Protein AF-A0A2D9VT46-F1 (afdb_monomer)

pLDDT: mean 84.37, std 13.21, range [40.03, 96.06]

Foldseek 3Di:
DDDDDDDDDPDPDPDPDPVVVVVVVVVVVVVVVVVVVVVVVVVVVVVVVVVVVVVVVVVVVVVVVVVVVVVVLVVVQVVDPVSVVLVVCLQAPVVPDDPVSVVVVLVSVVVVLLVLLVCVVVCVVPPDCPVVLVVLCVCQVGPSSLVSCVPPNVVSQVVDVVSNVVSVVSSVVNVVVVD

Sequence (179 aa):
MSLEQPEETESNVRVPDRRDMDMSWDQIATLAQLVTGAATLAVAVFLWSQLKVQHRDSERDFAFANETKQQDLFASWYSDESACNLLWKAFNSYESLPPEEVYRFRLMYQQMYLHQLNAWRLKRDGDDLRRWRLQWERILESPGQRRYLEEFGRPIVELDPGLNDFVEEIYQELESQAI

Mean predicted aligned error: 12.68 Å

Radius of gyration: 38.9 Å; Cα contacts (8 Å, |Δi|>4): 70; chains: 1; bounding box: 76×75×113 Å

Nearest PDB structures (foldseek):
  3ja6-assembly1_I  TM=3.352E-01  e=7.049E+00  Escherichia coli
  5nnv-assembly1_A  TM=2.251E-01  e=4.612E+00  Bacillus subtilis subsp. subtilis str. 168

Secondary structure (DSSP, 8-state):
--------------PPPHHHHHHHHHHHHHHHHHHHHHHHHHHHHHHHHHHHHHHHHHHHHHHHHHHHHHHHHHHHHHHSHHHHHHHHHHHHHGGG--HHHHHHHHHHHHHHHHHHHHHHHTTTTTT--HHHHHHHHHHSSSHHHHHHIIIIIHHHHTTSHHHHHHHHHHHHHHHHHT-

Solvent-accessible surface area (backbone atoms only — not comparable to full-atom values): 10225 Å² total; per-residue (Å²): 133,90,84,82,86,80,90,82,81,86,77,83,76,82,75,78,62,68,69,63,54,53,59,50,51,51,51,52,50,52,50,51,50,50,52,48,51,52,50,52,50,53,50,51,53,50,52,52,53,48,52,54,52,51,51,54,50,49,55,51,52,50,52,49,53,53,50,50,54,50,51,51,55,54,48,51,38,68,72,33,68,68,50,35,51,48,51,53,42,36,32,78,43,40,94,75,51,53,73,68,55,49,51,55,52,47,57,58,52,48,54,54,52,54,49,50,51,51,43,57,76,66,39,74,64,64,89,56,57,66,66,54,49,59,49,50,50,64,57,45,64,38,69,28,35,41,49,43,37,74,78,6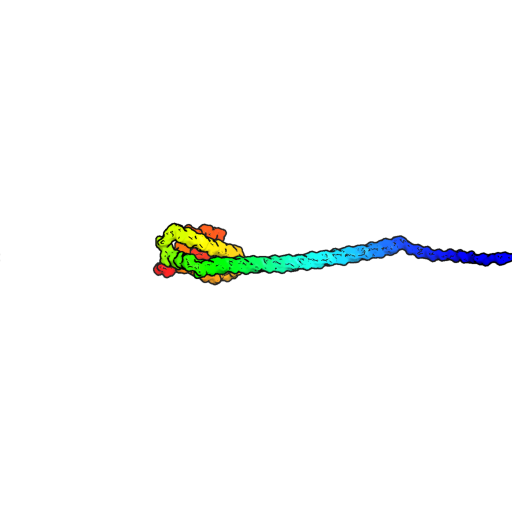5,38,48,78,60,40,59,74,38,66,70,55,28,55,55,52,48,53,54,49,53,55,54,55,64,68,73,107

Structure (mmCIF, N/CA/C/O backbone):
data_AF-A0A2D9VT46-F1
#
_entry.id   AF-A0A2D9VT46-F1
#
loop_
_atom_site.group_PDB
_atom_site.id
_atom_site.type_symbol
_atom_site.label_atom_id
_atom_site.label_alt_id
_atom_site.label_comp_id
_atom_site.label_asym_id
_atom_site.label_entity_id
_atom_site.label_seq_id
_atom_site.pdbx_PDB_ins_code
_atom_site.Cartn_x
_atom_site.Cartn_y
_atom_site.Cartn_z
_atom_site.occupancy
_atom_site.B_iso_or_equiv
_atom_site.auth_seq_id
_atom_site.auth_comp_id
_atom_site.auth_asym_id
_atom_site.auth_atom_id
_atom_site.pdbx_PDB_model_num
ATOM 1 N N . MET A 1 1 ? 56.989 53.998 -90.011 1.00 40.03 1 MET A N 1
ATOM 2 C CA . MET A 1 1 ? 56.615 54.338 -88.625 1.00 40.03 1 MET A CA 1
ATOM 3 C C . MET A 1 1 ? 55.970 53.094 -88.050 1.00 40.03 1 MET A C 1
ATOM 5 O O . MET A 1 1 ? 55.092 52.553 -88.708 1.00 40.03 1 MET A O 1
ATOM 9 N N . SER A 1 2 ? 56.532 52.583 -86.956 1.00 48.03 2 SER A N 1
ATOM 10 C CA . SER A 1 2 ? 56.157 51.350 -86.257 1.00 48.03 2 SER A CA 1
ATOM 11 C C . SER A 1 2 ? 54.656 51.220 -86.008 1.00 48.03 2 SER A C 1
ATOM 13 O O . SER A 1 2 ? 54.007 52.243 -85.815 1.00 48.03 2 SER A O 1
ATOM 15 N N . LEU A 1 3 ? 54.156 49.983 -85.935 1.00 41.94 3 LEU A N 1
ATOM 16 C CA . LEU A 1 3 ? 53.373 49.483 -84.797 1.00 41.94 3 LEU A CA 1
ATOM 17 C C . LEU A 1 3 ? 53.250 47.949 -84.870 1.00 41.94 3 LEU A C 1
ATOM 19 O O . LEU A 1 3 ? 53.125 47.367 -85.945 1.00 41.94 3 LEU A O 1
ATOM 23 N N . GLU A 1 4 ? 53.400 47.351 -83.693 1.00 43.88 4 GLU A N 1
ATOM 24 C CA . GLU A 1 4 ? 53.496 45.934 -83.343 1.00 43.88 4 GLU A CA 1
ATOM 25 C C . GLU A 1 4 ? 52.231 45.080 -83.592 1.00 43.88 4 GLU A C 1
ATOM 27 O O . GLU A 1 4 ? 51.121 45.590 -83.711 1.00 43.88 4 GLU A O 1
ATOM 32 N N . GLN A 1 5 ? 52.493 43.764 -83.642 1.00 47.78 5 GLN A N 1
ATOM 33 C CA . GLN A 1 5 ? 51.723 42.555 -83.254 1.00 47.78 5 GLN A CA 1
ATOM 34 C C . GLN A 1 5 ? 50.530 42.732 -82.263 1.00 47.78 5 GLN A C 1
ATOM 36 O O . GLN A 1 5 ? 50.504 43.757 -81.587 1.00 47.78 5 GLN A O 1
ATOM 41 N N . PRO A 1 6 ? 49.597 41.750 -82.061 1.00 51.84 6 PRO A N 1
ATOM 42 C CA . PRO A 1 6 ? 49.894 40.305 -81.973 1.00 51.84 6 PRO A CA 1
ATOM 43 C C . PRO A 1 6 ? 48.835 39.272 -82.432 1.00 51.84 6 PRO A C 1
ATOM 45 O O . PRO A 1 6 ? 47.686 39.574 -82.740 1.00 51.84 6 PRO A O 1
ATOM 48 N N . GLU A 1 7 ? 49.300 38.017 -82.455 1.00 58.22 7 GLU A N 1
ATOM 49 C CA . GLU A 1 7 ? 48.522 36.773 -82.402 1.00 58.22 7 GLU A CA 1
ATOM 50 C C . GLU A 1 7 ? 47.553 36.761 -81.208 1.00 58.22 7 GLU A C 1
ATOM 52 O O . GLU A 1 7 ? 47.974 36.997 -80.075 1.00 58.22 7 GLU A O 1
ATOM 57 N N . GLU A 1 8 ? 46.296 36.374 -81.433 1.00 48.16 8 GLU A N 1
ATOM 58 C CA . GLU A 1 8 ? 45.460 35.788 -80.382 1.00 48.16 8 GLU A CA 1
ATOM 59 C C . GLU A 1 8 ? 45.263 34.300 -80.678 1.00 48.16 8 GLU A C 1
ATOM 61 O O . GLU A 1 8 ? 44.667 33.888 -81.672 1.00 48.16 8 GLU A O 1
ATOM 66 N N . THR A 1 9 ? 45.846 33.497 -79.799 1.00 53.66 9 THR A N 1
ATOM 67 C CA . THR A 1 9 ? 45.749 32.047 -79.715 1.00 53.66 9 THR A CA 1
ATOM 68 C C . THR A 1 9 ? 44.348 31.636 -79.257 1.00 53.66 9 THR A C 1
ATOM 70 O O . THR A 1 9 ? 43.919 31.965 -78.152 1.00 53.66 9 THR A O 1
ATOM 73 N N . GLU A 1 10 ? 43.635 30.858 -80.078 1.00 51.94 10 GLU A N 1
ATOM 74 C CA . GLU A 1 10 ? 42.400 30.177 -79.672 1.00 51.94 10 GLU A CA 1
ATOM 75 C C . GLU A 1 10 ? 42.705 29.150 -78.567 1.00 51.94 10 GLU A C 1
ATOM 77 O O . GLU A 1 10 ? 43.174 28.034 -78.803 1.00 51.94 10 GLU A O 1
ATOM 82 N N . S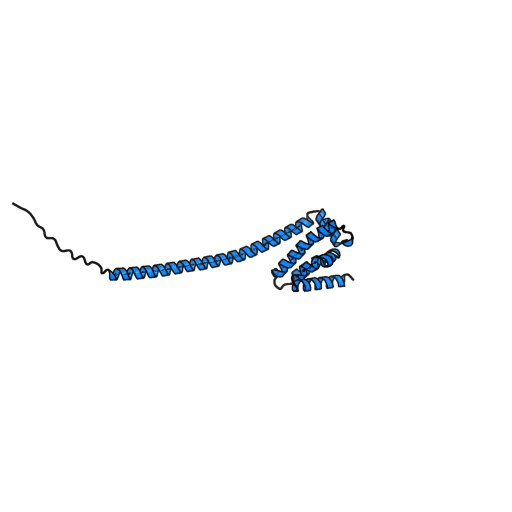ER A 1 11 ? 42.436 29.543 -77.324 1.00 53.88 11 SER A N 1
ATOM 83 C CA . SER A 1 11 ? 42.403 28.654 -76.167 1.00 53.88 11 SER A CA 1
ATOM 84 C C . SER A 1 11 ? 41.205 27.705 -76.286 1.00 53.88 11 SER A C 1
ATOM 86 O O . SER A 1 11 ? 40.055 28.093 -76.078 1.00 53.88 11 SER A O 1
ATOM 88 N N . ASN A 1 12 ? 41.468 26.442 -76.628 1.00 55.47 12 ASN A N 1
ATOM 89 C CA . ASN A 1 12 ? 40.472 25.373 -76.627 1.00 55.47 12 ASN A CA 1
ATOM 90 C C . ASN A 1 12 ? 40.107 24.999 -75.176 1.00 55.47 12 ASN A C 1
ATOM 92 O O . ASN A 1 12 ? 40.706 24.109 -74.568 1.00 55.47 12 ASN A O 1
ATOM 96 N N . VAL A 1 13 ? 39.135 25.713 -74.605 1.00 61.66 13 VAL A N 1
ATOM 97 C CA . VAL A 1 13 ? 38.556 25.407 -73.293 1.00 61.66 13 VAL A CA 1
ATOM 98 C C . VAL A 1 13 ? 37.645 24.189 -73.439 1.00 61.66 13 VAL A C 1
ATOM 100 O O . VAL A 1 13 ? 36.512 24.283 -73.909 1.00 61.66 13 VAL A O 1
ATOM 103 N N . ARG A 1 14 ? 38.139 23.019 -73.022 1.00 62.53 14 ARG A N 1
ATOM 104 C CA . ARG A 1 14 ? 37.341 21.791 -72.945 1.00 62.53 14 ARG A CA 1
ATOM 105 C C . ARG A 1 14 ? 36.310 21.943 -71.815 1.00 62.53 14 ARG A C 1
ATOM 107 O O . ARG A 1 14 ? 36.632 21.737 -70.648 1.00 62.53 14 ARG A O 1
ATOM 114 N N . VAL A 1 15 ? 35.087 22.340 -72.165 1.00 64.88 15 VAL A N 1
ATOM 115 C CA . VAL A 1 15 ? 33.948 22.424 -71.236 1.00 64.88 15 VAL A CA 1
ATOM 116 C C . VAL A 1 15 ? 33.595 21.002 -70.769 1.00 64.88 15 VAL A C 1
ATOM 118 O O . VAL A 1 15 ? 33.367 20.145 -71.625 1.00 64.88 15 VAL A O 1
ATOM 121 N N . PRO A 1 16 ? 33.571 20.710 -69.455 1.00 59.56 16 PRO A N 1
ATOM 122 C CA . PRO A 1 16 ? 33.175 19.393 -68.951 1.00 59.56 16 PRO A CA 1
ATOM 123 C C . PRO A 1 16 ? 31.727 19.066 -69.354 1.00 59.56 16 PRO A C 1
ATOM 125 O O . PRO A 1 16 ? 30.858 19.935 -69.255 1.00 59.56 16 PRO A O 1
ATOM 128 N N . ASP A 1 17 ? 31.459 17.833 -69.808 1.00 67.81 17 ASP A N 1
ATOM 129 C CA . ASP A 1 17 ? 30.107 17.390 -70.184 1.00 67.81 17 ASP A CA 1
ATOM 130 C C . ASP A 1 17 ? 29.195 17.440 -68.947 1.00 67.81 17 ASP A C 1
ATOM 132 O O . ASP A 1 17 ? 29.485 16.857 -67.901 1.00 67.81 17 ASP A O 1
ATOM 136 N N . ARG A 1 18 ? 28.080 18.169 -69.061 1.00 61.22 18 ARG A N 1
ATOM 137 C CA . ARG A 1 18 ? 27.102 18.411 -67.989 1.00 61.22 18 ARG A CA 1
ATOM 138 C C . ARG A 1 18 ? 26.583 17.106 -67.370 1.00 61.22 18 ARG A C 1
ATOM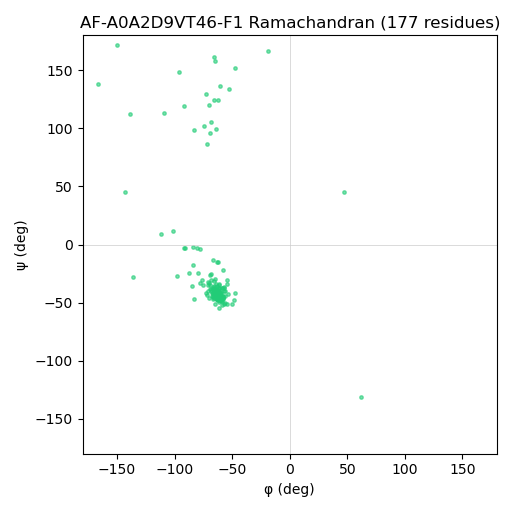 140 O O . ARG A 1 18 ? 26.326 17.063 -66.172 1.00 61.22 18 ARG A O 1
ATOM 147 N N . ARG A 1 19 ? 26.527 16.036 -68.169 1.00 60.53 19 ARG A N 1
ATOM 148 C CA . ARG A 1 19 ? 26.080 14.697 -67.753 1.00 60.53 19 ARG A CA 1
ATOM 149 C C . ARG A 1 19 ? 27.002 14.028 -66.726 1.00 60.53 19 ARG A C 1
ATOM 151 O O . ARG A 1 19 ? 26.506 13.302 -65.868 1.00 60.53 19 ARG A O 1
ATOM 158 N N . ASP A 1 20 ? 28.305 14.307 -66.765 1.00 61.03 20 ASP A N 1
ATOM 159 C CA . ASP A 1 20 ? 29.276 13.720 -65.828 1.00 61.03 20 ASP A CA 1
ATOM 160 C C . ASP A 1 20 ? 29.210 14.385 -64.443 1.00 61.03 20 ASP A C 1
ATOM 162 O O . ASP A 1 20 ? 29.435 13.737 -63.419 1.00 61.03 20 ASP A O 1
ATOM 166 N N . MET A 1 21 ? 28.856 15.676 -64.389 1.00 61.34 21 MET A N 1
ATOM 167 C CA . MET A 1 21 ? 28.613 16.376 -63.124 1.00 61.34 21 MET A CA 1
ATOM 168 C C . MET A 1 21 ? 27.312 15.910 -62.467 1.00 61.34 21 MET A C 1
ATOM 170 O O . MET A 1 21 ? 27.317 15.649 -61.265 1.00 61.34 21 MET A O 1
ATOM 174 N N . ASP A 1 22 ? 26.231 15.758 -63.235 1.00 64.31 22 ASP A N 1
ATOM 175 C CA . ASP A 1 22 ? 24.921 15.346 -62.713 1.00 64.31 22 ASP A CA 1
ATOM 176 C C . ASP A 1 22 ? 24.990 13.952 -62.050 1.00 64.31 22 ASP A C 1
ATOM 178 O O . ASP A 1 22 ? 24.544 13.779 -60.916 1.00 64.31 22 ASP A O 1
ATOM 182 N N . MET A 1 23 ? 25.685 12.990 -62.676 1.00 64.94 23 MET A N 1
ATOM 183 C CA . MET A 1 23 ? 25.914 11.658 -62.091 1.00 64.94 23 MET A CA 1
ATOM 184 C C . MET A 1 23 ? 26.710 11.682 -60.773 1.00 64.94 23 MET A C 1
ATOM 186 O O . MET A 1 23 ? 26.466 10.857 -59.892 1.00 64.94 23 MET A O 1
ATOM 190 N N . SER A 1 24 ? 27.671 12.598 -60.623 1.00 76.88 24 SER A N 1
ATOM 191 C CA . SER A 1 24 ? 28.478 12.740 -59.400 1.00 76.88 24 SER A CA 1
ATOM 192 C C . SER A 1 24 ? 27.660 13.342 -58.251 1.00 76.88 24 SER A C 1
ATOM 194 O O . SER A 1 24 ? 27.707 12.860 -57.115 1.00 76.88 24 SER A O 1
ATOM 196 N N . TRP A 1 25 ? 26.844 14.355 -58.551 1.00 84.12 25 TRP A N 1
ATOM 197 C CA . TRP A 1 25 ? 25.956 14.981 -57.574 1.00 84.12 25 TRP A CA 1
ATOM 198 C C . TRP A 1 25 ? 24.873 14.025 -57.071 1.00 84.12 25 TRP A C 1
ATOM 200 O O . TRP A 1 25 ? 24.618 14.003 -55.868 1.00 84.12 25 TRP A O 1
ATOM 210 N N . ASP A 1 26 ? 24.309 13.184 -57.940 1.00 83.00 26 ASP A N 1
ATOM 211 C CA . ASP A 1 26 ? 23.322 12.168 -57.553 1.00 83.00 26 ASP A CA 1
ATOM 212 C C . ASP A 1 26 ? 23.908 11.116 -56.594 1.00 83.00 26 ASP A C 1
ATOM 214 O O . ASP A 1 26 ? 23.253 10.698 -55.633 1.00 83.00 26 ASP A O 1
ATOM 218 N N . GLN A 1 27 ? 25.169 10.717 -56.794 1.00 80.94 27 GLN A N 1
ATOM 219 C CA . GLN A 1 27 ? 25.872 9.802 -55.887 1.00 80.94 27 GLN A CA 1
ATOM 220 C C . GLN A 1 27 ? 26.131 10.442 -54.521 1.00 80.94 27 GLN A C 1
ATOM 222 O O . GLN A 1 27 ? 25.889 9.813 -53.487 1.00 80.94 27 GLN A O 1
ATOM 227 N N . ILE A 1 28 ? 26.576 11.702 -54.505 1.00 85.62 28 ILE A N 1
ATOM 228 C CA . ILE A 1 28 ? 26.783 12.467 -53.269 1.00 85.62 28 ILE A CA 1
ATOM 229 C C . ILE A 1 28 ? 25.451 12.664 -52.536 1.00 85.62 28 ILE A C 1
ATOM 231 O O . ILE A 1 28 ? 25.393 12.476 -51.322 1.00 85.62 28 ILE A O 1
ATOM 235 N N . ALA A 1 29 ? 24.373 12.984 -53.255 1.00 87.56 29 ALA A N 1
ATOM 236 C CA . ALA A 1 29 ? 23.039 13.154 -52.688 1.00 87.56 29 ALA A CA 1
ATOM 237 C C . ALA A 1 29 ? 22.507 11.848 -52.082 1.00 87.56 29 ALA A C 1
ATOM 239 O O . ALA A 1 29 ? 22.010 11.846 -50.955 1.00 87.56 29 ALA A O 1
ATOM 240 N N . THR A 1 30 ? 22.682 10.726 -52.783 1.00 88.19 30 THR A N 1
ATOM 241 C CA . THR A 1 30 ? 22.293 9.395 -52.293 1.00 88.19 30 THR A CA 1
ATOM 242 C C . THR A 1 30 ? 23.078 9.018 -51.036 1.00 88.19 30 THR A C 1
ATOM 244 O O . THR A 1 30 ? 22.499 8.569 -50.045 1.00 88.19 30 THR A O 1
ATOM 247 N N . LEU A 1 31 ? 24.395 9.252 -51.027 1.00 89.75 31 LEU A N 1
ATOM 248 C CA . LEU A 1 31 ? 25.239 9.009 -49.858 1.00 89.75 31 LEU A CA 1
ATOM 249 C C . LEU A 1 31 ? 24.831 9.902 -48.679 1.00 89.75 31 LEU A C 1
ATOM 251 O O . LEU A 1 31 ? 24.696 9.417 -47.556 1.00 89.75 31 LEU A O 1
ATOM 255 N N . ALA A 1 32 ? 24.582 11.188 -48.929 1.00 88.38 32 ALA A N 1
ATOM 256 C CA . ALA A 1 32 ? 24.138 12.134 -47.913 1.00 88.38 32 ALA A CA 1
ATOM 257 C C . ALA A 1 32 ? 22.788 11.722 -47.307 1.00 88.38 32 ALA A C 1
ATOM 259 O O . ALA A 1 32 ? 22.616 11.795 -46.090 1.00 88.38 32 ALA A O 1
ATOM 260 N N . GLN A 1 33 ? 21.851 11.229 -48.121 1.00 90.50 33 GLN A N 1
ATOM 261 C CA . GLN A 1 33 ? 20.563 10.714 -47.654 1.00 90.50 33 GLN A CA 1
ATOM 262 C C . GLN A 1 33 ? 20.714 9.442 -46.820 1.00 90.50 33 GLN A C 1
ATOM 264 O O . GLN A 1 33 ? 20.077 9.338 -45.774 1.00 90.50 33 GLN A O 1
ATOM 269 N N . LEU A 1 34 ? 21.579 8.506 -47.219 1.00 93.06 34 LEU A N 1
ATOM 270 C CA . LEU A 1 34 ? 21.867 7.309 -46.424 1.00 93.06 34 LEU A CA 1
ATOM 271 C C . LEU A 1 34 ? 22.488 7.666 -45.070 1.00 93.06 34 LEU A C 1
ATOM 273 O O . LEU A 1 34 ? 22.057 7.144 -44.044 1.00 93.06 34 LEU A O 1
ATOM 277 N N . VAL A 1 35 ? 23.451 8.593 -45.051 1.00 93.50 35 VAL A N 1
ATOM 278 C CA . VAL A 1 35 ? 24.071 9.088 -43.812 1.00 93.50 35 VAL A CA 1
ATOM 279 C C . VAL A 1 35 ? 23.040 9.795 -42.936 1.00 93.50 35 VAL A C 1
ATOM 281 O O . VAL A 1 35 ? 22.977 9.541 -41.736 1.00 93.50 35 VAL A O 1
ATOM 284 N N . THR A 1 36 ? 22.192 10.633 -43.531 1.00 92.56 36 THR A N 1
ATOM 285 C CA . THR A 1 36 ? 21.121 11.334 -42.811 1.00 92.56 36 THR A CA 1
ATOM 286 C C . THR A 1 36 ? 20.121 10.345 -42.220 1.00 92.56 36 THR A C 1
ATOM 288 O O . THR A 1 36 ? 19.807 10.428 -41.037 1.00 92.56 36 THR A O 1
ATOM 291 N N . GLY A 1 37 ? 19.674 9.361 -43.002 1.00 91.81 37 GLY A N 1
ATOM 292 C CA . GLY A 1 37 ? 18.757 8.320 -42.544 1.00 91.81 37 GLY A CA 1
ATOM 293 C C . GLY A 1 37 ? 19.354 7.466 -41.425 1.00 91.81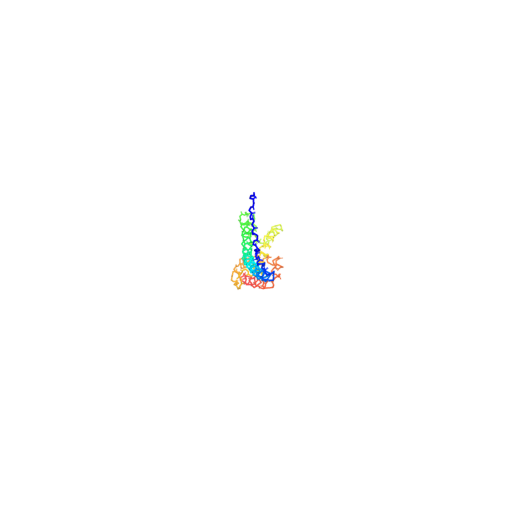 37 GLY A C 1
ATOM 294 O O . GLY A 1 37 ? 18.689 7.214 -40.420 1.00 91.81 37 GLY A O 1
ATOM 295 N N . ALA A 1 38 ? 20.629 7.084 -41.547 1.00 93.94 38 ALA A N 1
ATOM 296 C CA . ALA A 1 38 ? 21.349 6.367 -40.498 1.00 93.94 38 ALA A CA 1
ATOM 297 C C . ALA A 1 38 ? 21.474 7.207 -39.216 1.00 93.94 38 ALA A C 1
ATOM 299 O O . ALA A 1 38 ? 21.262 6.688 -38.119 1.00 93.94 38 ALA A O 1
ATOM 300 N N . ALA A 1 39 ? 21.750 8.508 -39.343 1.00 94.25 39 ALA A N 1
ATOM 301 C CA . ALA A 1 39 ? 21.803 9.424 -38.210 1.00 94.25 39 ALA A CA 1
ATOM 302 C C . ALA A 1 39 ? 20.434 9.560 -37.521 1.00 94.25 39 ALA A C 1
ATOM 304 O O . ALA A 1 39 ? 20.356 9.468 -36.297 1.00 94.25 39 ALA A O 1
ATOM 305 N N . THR A 1 40 ? 19.341 9.704 -38.279 1.00 96.06 40 THR A N 1
ATOM 306 C CA . THR A 1 40 ? 17.981 9.744 -37.716 1.00 96.06 40 THR A CA 1
ATOM 307 C C . THR A 1 40 ? 17.635 8.451 -36.985 1.00 96.06 40 THR A C 1
ATOM 309 O O . THR A 1 40 ? 17.093 8.500 -35.880 1.00 96.06 40 THR A O 1
ATOM 312 N N . LEU A 1 41 ? 17.983 7.293 -37.553 1.00 94.25 41 LEU A N 1
ATOM 313 C CA . LEU A 1 41 ? 17.753 6.004 -36.906 1.00 94.25 41 LEU A CA 1
ATOM 314 C C . LEU A 1 41 ? 18.553 5.879 -35.602 1.00 94.25 41 LEU A C 1
ATOM 316 O O . LEU A 1 41 ? 18.005 5.447 -34.590 1.00 94.25 41 LEU A O 1
ATOM 320 N N . ALA A 1 42 ? 19.820 6.300 -35.599 1.00 95.19 42 ALA A N 1
ATOM 321 C CA . ALA A 1 42 ? 20.652 6.297 -34.399 1.00 95.19 42 ALA A CA 1
ATOM 322 C C . ALA A 1 42 ? 20.048 7.173 -33.288 1.00 95.19 42 ALA A C 1
ATOM 324 O O . ALA A 1 42 ? 19.969 6.743 -32.136 1.00 95.19 42 ALA A O 1
ATOM 325 N N . VAL A 1 43 ? 19.548 8.363 -33.637 1.00 95.38 43 VAL A N 1
ATOM 326 C CA . VAL A 1 43 ? 18.840 9.244 -32.696 1.00 95.38 43 VAL A CA 1
ATOM 327 C C . VAL A 1 43 ? 17.556 8.589 -32.186 1.00 95.38 43 VAL A C 1
ATOM 329 O O . VAL A 1 43 ? 17.297 8.624 -30.986 1.00 95.38 43 VAL A O 1
ATOM 332 N N . ALA A 1 44 ? 16.773 7.942 -33.051 1.00 94.69 44 ALA A N 1
ATOM 333 C CA . ALA A 1 44 ? 15.548 7.256 -32.644 1.00 94.69 44 ALA A CA 1
ATOM 334 C C . ALA A 1 44 ? 15.825 6.106 -31.658 1.00 94.69 44 ALA A C 1
ATOM 336 O O . ALA A 1 44 ? 15.147 5.994 -30.637 1.00 94.69 44 ALA A O 1
ATOM 337 N N . VAL A 1 45 ? 16.855 5.291 -31.913 1.00 92.94 45 VAL A N 1
ATOM 338 C CA . VAL A 1 45 ? 17.293 4.222 -30.997 1.00 92.94 45 VAL A CA 1
ATOM 339 C C . VAL A 1 45 ? 17.758 4.803 -29.661 1.00 92.94 45 VAL A C 1
ATOM 341 O O . VAL A 1 45 ? 17.420 4.275 -28.601 1.00 92.94 45 VAL A O 1
ATOM 344 N N . PHE A 1 46 ? 18.495 5.913 -29.695 1.00 94.25 46 PHE A N 1
ATOM 345 C CA . PHE A 1 46 ? 18.946 6.600 -28.490 1.00 94.25 46 PHE A CA 1
ATOM 346 C C . PHE A 1 46 ? 17.771 7.135 -27.656 1.00 94.25 46 PHE A C 1
ATOM 348 O O . PHE A 1 46 ? 17.709 6.865 -26.457 1.00 94.25 46 PHE A O 1
ATOM 355 N N . LEU A 1 47 ? 16.801 7.808 -28.283 1.00 93.19 47 LEU A N 1
ATOM 356 C CA . LEU A 1 47 ? 15.585 8.294 -27.619 1.00 93.19 47 LEU A CA 1
ATOM 357 C C . LEU A 1 47 ? 14.747 7.147 -27.046 1.00 93.19 47 LEU A C 1
ATOM 359 O O . LEU A 1 47 ? 14.281 7.233 -25.913 1.00 93.19 47 LEU A O 1
ATOM 363 N N . TRP A 1 48 ? 14.601 6.047 -27.787 1.00 90.81 48 TRP A N 1
ATOM 364 C CA . TRP A 1 48 ? 13.925 4.845 -27.300 1.00 90.81 48 TRP A CA 1
ATOM 365 C C . TRP A 1 48 ? 14.606 4.273 -26.051 1.00 90.81 48 TRP A C 1
ATOM 367 O O . TRP A 1 48 ? 13.943 3.938 -25.068 1.00 90.81 48 TRP A O 1
ATOM 377 N N . SER A 1 49 ? 15.941 4.201 -26.061 1.00 88.69 49 SER A N 1
ATOM 378 C CA . SER A 1 49 ? 16.714 3.756 -24.901 1.00 88.69 49 SER A CA 1
ATOM 379 C C . SER A 1 49 ? 16.511 4.679 -23.697 1.00 88.69 49 SER A C 1
ATOM 381 O O . SER A 1 49 ? 16.341 4.184 -22.583 1.00 88.69 49 SER A O 1
ATOM 383 N N . GLN A 1 50 ? 16.498 6.001 -23.901 1.00 88.88 50 GLN A N 1
ATOM 384 C CA . GLN A 1 50 ? 16.229 6.964 -22.828 1.00 88.88 50 GLN A CA 1
ATOM 385 C C . GLN A 1 50 ? 14.823 6.807 -22.258 1.00 88.88 50 GLN A C 1
ATOM 387 O O . GLN A 1 50 ? 14.675 6.734 -21.043 1.00 88.88 50 GLN A O 1
ATOM 392 N N . LEU A 1 51 ? 13.807 6.695 -23.116 1.00 87.88 51 LEU A N 1
ATOM 393 C CA . LEU A 1 51 ? 12.418 6.546 -22.688 1.00 87.88 51 LEU A CA 1
ATOM 394 C C . LEU A 1 51 ? 12.232 5.284 -21.841 1.00 87.88 51 LEU A C 1
ATOM 396 O O . LEU A 1 51 ? 11.563 5.321 -20.813 1.00 87.88 51 LEU A O 1
ATOM 400 N N . LYS A 1 52 ? 12.876 4.175 -22.226 1.00 84.06 52 LYS A N 1
ATOM 401 C CA . LYS A 1 52 ? 12.834 2.927 -21.456 1.00 84.06 52 LYS A CA 1
ATOM 402 C C . LYS A 1 52 ? 13.471 3.079 -20.072 1.00 84.06 52 LYS A C 1
ATOM 404 O O . LYS A 1 52 ? 12.927 2.570 -19.094 1.00 84.06 52 LYS A O 1
ATOM 409 N N . VAL A 1 53 ? 14.613 3.764 -19.983 1.00 84.56 53 VAL A N 1
ATOM 410 C CA . VAL A 1 53 ? 15.279 4.041 -18.699 1.00 84.56 53 VAL A CA 1
ATOM 411 C C . VAL A 1 53 ? 14.426 4.977 -17.843 1.00 84.56 53 VAL A C 1
ATOM 413 O O . VAL A 1 53 ? 14.178 4.668 -16.683 1.00 84.56 53 VAL A O 1
ATOM 416 N N . GLN A 1 54 ? 13.909 6.061 -18.424 1.00 76.50 54 GLN A N 1
ATOM 417 C CA . GLN A 1 54 ? 13.068 7.040 -17.737 1.00 76.50 54 GLN A CA 1
ATOM 418 C C . GLN A 1 54 ? 11.760 6.430 -17.231 1.00 76.50 54 GLN A C 1
ATOM 420 O O . GLN A 1 54 ? 11.321 6.760 -16.134 1.00 76.50 54 GLN A O 1
ATOM 425 N N . HIS A 1 55 ? 11.139 5.539 -18.007 1.00 79.38 55 HIS A N 1
ATOM 426 C CA . HIS A 1 55 ? 9.927 4.841 -17.593 1.00 79.38 55 HIS A CA 1
ATOM 427 C C . HIS A 1 55 ? 10.182 3.995 -16.344 1.00 79.38 55 HIS A C 1
ATOM 429 O O . HIS A 1 55 ? 9.482 4.156 -15.348 1.00 79.38 55 HIS A O 1
ATOM 435 N N . ARG A 1 56 ? 11.249 3.188 -16.357 1.00 71.75 56 ARG A N 1
ATOM 436 C CA . ARG A 1 56 ? 11.641 2.370 -15.203 1.00 71.75 56 ARG A CA 1
ATOM 437 C C . ARG A 1 56 ? 11.985 3.221 -13.978 1.00 71.75 56 ARG A C 1
ATOM 439 O O . ARG A 1 56 ? 11.600 2.872 -12.866 1.00 71.75 56 ARG A O 1
ATOM 446 N N . ASP A 1 57 ? 12.708 4.322 -14.169 1.00 73.44 57 ASP A N 1
ATOM 447 C CA . ASP A 1 57 ? 13.047 5.227 -13.068 1.00 73.44 57 ASP A CA 1
ATOM 448 C C . ASP A 1 57 ? 11.793 5.921 -12.513 1.00 73.44 57 ASP A C 1
ATOM 450 O O . ASP A 1 57 ? 11.639 6.000 -11.300 1.00 73.44 57 ASP A O 1
ATOM 454 N N . SER A 1 58 ? 10.842 6.311 -13.368 1.00 70.94 58 SER A N 1
ATOM 455 C CA . SER A 1 58 ? 9.573 6.917 -12.937 1.00 70.94 58 SER A CA 1
ATOM 456 C C . SER A 1 58 ? 8.704 5.946 -12.135 1.00 70.94 58 SER A C 1
ATOM 458 O O . SER A 1 58 ? 8.121 6.341 -11.129 1.00 70.94 58 SER A O 1
ATOM 460 N N . GLU A 1 59 ? 8.618 4.677 -12.548 1.00 73.12 59 GLU A N 1
ATOM 461 C CA . GLU A 1 59 ? 7.906 3.638 -11.788 1.00 73.12 59 GLU A CA 1
ATOM 462 C C . GLU A 1 59 ? 8.532 3.428 -10.408 1.00 73.12 59 GLU A C 1
ATOM 464 O O . GLU A 1 59 ? 7.827 3.368 -9.399 1.00 73.12 59 GLU A O 1
ATOM 469 N N . ARG A 1 60 ? 9.866 3.362 -10.358 1.00 72.94 60 ARG A N 1
ATOM 470 C CA . ARG A 1 60 ? 10.614 3.206 -9.112 1.00 72.94 60 ARG A CA 1
ATOM 471 C C . ARG A 1 60 ? 10.416 4.407 -8.185 1.00 72.94 60 ARG A C 1
ATOM 473 O O . ARG A 1 60 ? 10.135 4.221 -7.005 1.00 72.94 60 ARG A O 1
ATOM 480 N N . ASP A 1 61 ? 10.538 5.621 -8.707 1.00 74.75 61 ASP A N 1
ATOM 481 C CA . ASP A 1 61 ? 10.392 6.851 -7.927 1.00 74.75 61 ASP A CA 1
ATOM 482 C C . ASP A 1 61 ? 8.949 7.027 -7.431 1.00 74.75 61 ASP A C 1
ATOM 484 O O . ASP A 1 61 ? 8.731 7.441 -6.293 1.00 74.75 61 ASP A O 1
ATOM 488 N N . PHE A 1 62 ? 7.955 6.640 -8.238 1.00 72.81 62 PHE A N 1
ATOM 489 C CA . PHE A 1 62 ? 6.557 6.592 -7.810 1.00 72.81 62 PHE A CA 1
ATOM 490 C C . PHE A 1 62 ? 6.342 5.582 -6.677 1.00 72.81 62 PHE A C 1
ATOM 492 O O . PHE A 1 62 ? 5.703 5.917 -5.678 1.00 72.81 62 PHE A O 1
ATOM 499 N N . ALA A 1 63 ? 6.892 4.369 -6.802 1.00 72.56 63 ALA A N 1
ATOM 500 C CA . ALA A 1 63 ? 6.799 3.343 -5.767 1.00 72.56 63 ALA A CA 1
ATOM 501 C C . ALA A 1 63 ? 7.432 3.815 -4.448 1.00 72.56 63 ALA A C 1
ATOM 503 O O . ALA A 1 63 ? 6.785 3.726 -3.403 1.00 72.56 63 ALA A O 1
ATOM 504 N N . PHE A 1 64 ? 8.635 4.399 -4.504 1.00 73.00 64 PHE A N 1
ATOM 505 C CA . PHE A 1 64 ? 9.296 4.973 -3.331 1.00 73.00 64 PHE A CA 1
ATOM 506 C C . PHE A 1 64 ? 8.494 6.121 -2.718 1.00 73.00 64 PHE A C 1
ATOM 508 O O . PHE A 1 64 ? 8.256 6.117 -1.516 1.00 73.00 64 PHE A O 1
ATOM 515 N N . ALA A 1 65 ? 8.022 7.079 -3.519 1.00 77.69 65 ALA A N 1
ATOM 516 C CA . ALA A 1 65 ? 7.238 8.202 -3.009 1.00 77.69 65 ALA A CA 1
ATOM 517 C C . ALA A 1 65 ? 5.927 7.745 -2.351 1.00 77.69 65 ALA A C 1
ATOM 519 O O . ALA A 1 65 ? 5.497 8.319 -1.348 1.00 77.69 65 ALA A O 1
ATOM 520 N N . ASN A 1 66 ? 5.284 6.714 -2.904 1.00 73.31 66 ASN A N 1
ATOM 521 C CA . ASN A 1 66 ? 4.081 6.126 -2.329 1.00 73.31 66 ASN A CA 1
ATOM 522 C C . ASN A 1 66 ? 4.375 5.408 -1.001 1.00 73.31 66 ASN A C 1
ATOM 524 O O . ASN A 1 66 ? 3.622 5.577 -0.043 1.00 73.31 66 ASN A O 1
ATOM 528 N N . GLU A 1 67 ? 5.478 4.660 -0.919 1.00 77.06 67 GLU A N 1
ATOM 529 C CA . GLU A 1 67 ? 5.915 4.001 0.317 1.00 77.06 67 GLU A CA 1
ATOM 530 C C . GLU A 1 67 ? 6.296 5.017 1.403 1.00 77.06 67 GLU A C 1
ATOM 532 O O . GLU A 1 67 ? 5.840 4.894 2.538 1.00 77.06 67 GLU A O 1
ATOM 537 N N . THR A 1 68 ? 7.041 6.074 1.064 1.00 80.25 68 THR A N 1
ATOM 538 C CA . THR A 1 68 ? 7.383 7.150 2.008 1.00 80.25 68 THR A CA 1
ATOM 539 C C . THR A 1 68 ? 6.133 7.835 2.548 1.00 80.25 68 THR A C 1
ATOM 541 O O . THR A 1 68 ? 5.974 7.942 3.759 1.00 80.25 68 THR A O 1
ATOM 544 N N . LYS A 1 69 ? 5.186 8.219 1.680 1.00 80.69 69 LYS A N 1
ATOM 545 C CA . LYS A 1 69 ? 3.924 8.831 2.129 1.00 80.69 69 LYS A CA 1
ATOM 546 C C . LYS A 1 69 ? 3.139 7.921 3.066 1.00 80.69 69 LYS A C 1
ATOM 548 O O . LYS A 1 69 ? 2.518 8.401 4.008 1.00 80.69 69 LYS A O 1
ATOM 553 N N . GLN A 1 70 ? 3.145 6.616 2.813 1.00 79.06 70 GLN A N 1
ATOM 554 C CA . GLN A 1 70 ? 2.485 5.654 3.685 1.00 79.06 70 GLN A CA 1
ATOM 555 C C . GLN A 1 70 ? 3.173 5.568 5.054 1.00 79.06 70 GLN A C 1
ATOM 557 O O . GLN A 1 70 ? 2.492 5.571 6.080 1.00 79.06 70 GLN A O 1
ATOM 562 N N . GLN A 1 71 ? 4.505 5.503 5.079 1.00 82.56 71 GLN A N 1
ATOM 563 C CA . GLN A 1 71 ? 5.276 5.492 6.322 1.00 82.56 71 GLN A CA 1
ATOM 564 C C . GLN A 1 71 ? 5.053 6.776 7.127 1.00 82.56 71 GLN A C 1
ATOM 566 O O . GLN A 1 71 ? 4.830 6.688 8.331 1.00 82.56 71 GLN A O 1
ATOM 571 N N . ASP A 1 72 ? 5.011 7.935 6.467 1.00 84.06 72 ASP A N 1
ATOM 572 C CA . ASP A 1 72 ? 4.718 9.225 7.099 1.00 84.06 72 ASP A CA 1
ATOM 573 C C . ASP A 1 72 ? 3.304 9.259 7.698 1.00 84.06 72 ASP A C 1
ATOM 575 O O . ASP A 1 72 ? 3.114 9.717 8.826 1.00 84.06 72 ASP A O 1
ATOM 579 N N . LEU A 1 73 ? 2.305 8.729 6.981 1.00 82.69 73 LEU A N 1
ATOM 580 C CA . LEU A 1 73 ? 0.937 8.619 7.493 1.00 82.69 73 LEU A CA 1
ATOM 581 C C . LEU A 1 73 ? 0.872 7.728 8.737 1.00 82.69 73 LEU A C 1
ATOM 583 O O . LEU A 1 73 ? 0.274 8.131 9.732 1.00 82.69 73 LEU A O 1
ATOM 587 N N . PHE A 1 74 ? 1.514 6.558 8.729 1.00 80.75 74 PHE A N 1
ATOM 588 C CA . PHE A 1 74 ? 1.560 5.712 9.922 1.00 80.75 74 PHE A CA 1
ATOM 589 C C . PHE A 1 74 ? 2.315 6.376 11.067 1.00 80.75 74 PHE A C 1
ATOM 591 O O . PHE A 1 74 ? 1.825 6.375 12.194 1.00 80.75 74 PHE A O 1
ATOM 598 N N . ALA A 1 75 ? 3.474 6.975 10.790 1.00 84.06 75 ALA A N 1
ATOM 599 C CA . ALA A 1 75 ? 4.249 7.700 11.786 1.00 84.06 75 ALA A CA 1
ATOM 600 C C . ALA A 1 75 ? 3.406 8.800 12.442 1.00 84.06 75 ALA A C 1
ATOM 602 O O . ALA A 1 75 ? 3.442 8.931 13.663 1.00 84.06 75 ALA A O 1
ATOM 603 N N . SER A 1 76 ? 2.576 9.505 11.662 1.00 83.38 76 SER A N 1
ATOM 604 C CA . SER A 1 76 ? 1.686 10.551 12.176 1.00 83.38 76 SER A CA 1
ATOM 605 C C . SER A 1 76 ? 0.707 10.036 13.237 1.00 83.38 76 SER A C 1
ATOM 607 O O . SER A 1 76 ? 0.470 10.719 14.232 1.00 83.38 76 SER A O 1
ATOM 609 N N . TRP A 1 77 ? 0.189 8.812 13.082 1.00 82.38 77 TRP A N 1
ATOM 610 C CA . TRP A 1 77 ? -0.748 8.219 14.040 1.00 82.38 77 TRP A CA 1
ATOM 611 C C . TRP A 1 77 ? -0.085 7.853 15.365 1.00 82.38 77 TRP A C 1
ATOM 613 O O . TRP A 1 77 ? -0.730 7.921 16.404 1.00 82.38 77 TRP A O 1
ATOM 623 N N . TYR A 1 78 ? 1.189 7.459 15.329 1.00 79.75 78 TYR A N 1
ATOM 624 C CA . TYR A 1 78 ? 1.942 7.101 16.532 1.00 79.75 78 TYR A CA 1
ATOM 625 C C . TYR A 1 78 ? 2.622 8.308 17.185 1.00 79.75 78 TYR A C 1
ATOM 627 O O . TYR A 1 78 ? 2.892 8.275 18.383 1.00 79.75 78 TYR A O 1
ATOM 635 N N . SER A 1 79 ? 2.899 9.369 16.423 1.00 84.81 79 SER A N 1
ATOM 636 C CA . SER A 1 79 ? 3.463 10.615 16.953 1.00 84.81 79 SER A CA 1
ATOM 637 C C . SER A 1 79 ? 2.421 11.513 17.617 1.00 84.81 79 SER A C 1
ATOM 639 O O . SER A 1 79 ? 2.779 12.331 18.460 1.00 84.81 79 SER A O 1
ATOM 641 N N . ASP A 1 80 ? 1.149 11.383 17.231 1.00 90.00 80 ASP A N 1
ATOM 642 C CA . ASP A 1 80 ? 0.043 12.109 17.846 1.00 90.00 80 ASP A CA 1
ATOM 643 C C . ASP A 1 80 ? -0.575 11.281 18.979 1.00 90.00 80 ASP A C 1
ATOM 645 O O . ASP A 1 80 ? -1.085 10.179 18.771 1.00 90.00 80 ASP A O 1
ATOM 649 N N . GLU A 1 81 ? -0.542 11.819 20.197 1.00 89.94 81 GLU A N 1
ATOM 650 C CA . GLU A 1 81 ? -1.015 11.111 21.389 1.00 89.94 81 GLU A CA 1
ATOM 651 C C . GLU A 1 81 ? -2.518 10.793 21.313 1.00 89.94 81 GLU A C 1
ATOM 653 O O . GLU A 1 81 ? -2.946 9.719 21.737 1.00 89.94 81 GLU A O 1
ATOM 658 N N . SER A 1 82 ? -3.331 11.680 20.722 1.00 89.56 82 SER A N 1
ATOM 659 C CA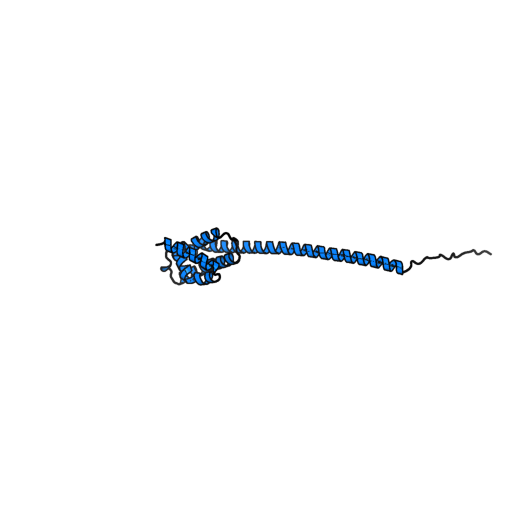 . SER A 1 82 ? -4.768 11.433 20.552 1.00 89.56 82 SER A CA 1
ATOM 660 C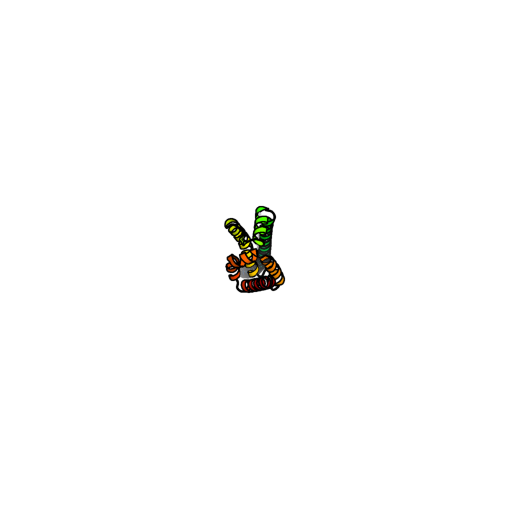 C . SER A 1 82 ? -5.025 10.264 19.603 1.00 89.56 82 SER A C 1
ATOM 662 O O . SER A 1 82 ? -5.841 9.397 19.919 1.00 89.56 82 SER A O 1
ATOM 664 N N . ALA A 1 83 ? -4.339 10.222 18.461 1.00 88.44 83 ALA A N 1
ATOM 665 C CA . ALA A 1 83 ? -4.451 9.145 17.486 1.00 88.44 83 ALA A CA 1
ATOM 666 C C . ALA A 1 83 ? -3.933 7.813 18.047 1.00 88.44 83 ALA A C 1
ATOM 668 O O . ALA A 1 83 ? -4.602 6.790 17.897 1.00 88.44 83 ALA A O 1
ATOM 669 N N . CYS A 1 84 ? -2.801 7.828 18.751 1.00 90.44 84 CYS A N 1
ATOM 670 C CA . CYS A 1 84 ? -2.232 6.641 19.379 1.00 90.44 84 CYS A CA 1
ATOM 671 C C . CYS A 1 84 ? -3.164 6.073 20.464 1.00 90.44 84 CYS A C 1
ATOM 673 O O . CYS A 1 84 ? -3.471 4.879 20.458 1.00 90.44 84 CYS A O 1
ATOM 675 N N . ASN A 1 85 ? -3.704 6.930 21.337 1.00 93.38 85 ASN A N 1
ATOM 676 C CA . ASN A 1 85 ? -4.664 6.522 22.365 1.00 93.38 85 ASN A CA 1
ATOM 677 C C . ASN A 1 85 ? -5.967 5.986 21.760 1.00 93.38 85 ASN A C 1
ATOM 679 O O . ASN A 1 85 ? -6.508 4.994 22.253 1.00 93.38 85 ASN A O 1
ATOM 683 N N . LEU A 1 86 ? -6.457 6.604 20.680 1.00 93.62 86 LEU A N 1
ATOM 684 C CA . LEU A 1 86 ? -7.617 6.105 19.946 1.00 93.62 86 LEU A CA 1
ATOM 685 C C . LEU A 1 86 ? -7.349 4.713 19.365 1.00 93.62 86 LEU A C 1
ATOM 687 O O . LEU A 1 86 ? -8.181 3.828 19.537 1.00 93.62 86 LEU A O 1
ATOM 691 N N . LEU A 1 87 ? -6.201 4.499 18.715 1.00 92.19 87 LEU A N 1
ATOM 692 C CA . LEU A 1 87 ? -5.822 3.192 18.172 1.00 92.19 87 LEU A CA 1
ATOM 693 C C . LEU A 1 87 ? -5.739 2.137 19.273 1.00 92.19 87 LEU A C 1
ATOM 695 O O . LEU A 1 87 ? -6.346 1.077 19.152 1.00 92.19 87 LEU A O 1
ATOM 699 N N . TRP A 1 88 ? -5.064 2.454 20.378 1.00 92.44 88 TRP A N 1
ATOM 700 C CA . TRP A 1 88 ? -4.954 1.550 21.518 1.00 92.44 88 TRP A CA 1
ATOM 701 C C . TRP A 1 88 ? -6.325 1.166 22.083 1.00 92.44 88 TRP A C 1
ATOM 703 O O . TRP A 1 88 ? -6.606 -0.016 22.304 1.00 92.44 88 TRP A O 1
ATOM 713 N N . LYS A 1 89 ? -7.205 2.154 22.281 1.00 94.69 89 LYS A N 1
ATOM 714 C CA . LYS A 1 89 ? -8.573 1.927 22.752 1.00 94.69 89 LYS A CA 1
ATOM 715 C C . LYS A 1 89 ? -9.382 1.117 21.744 1.00 94.69 89 LYS A C 1
ATOM 717 O O . LYS A 1 89 ? -10.089 0.202 22.148 1.00 94.69 89 LYS A O 1
ATOM 722 N N . ALA A 1 90 ? -9.257 1.412 20.453 1.00 93.81 90 ALA A N 1
ATOM 723 C CA . ALA A 1 90 ? -9.965 0.690 19.411 1.00 93.81 90 ALA A CA 1
ATOM 724 C C . ALA A 1 90 ? -9.538 -0.773 19.339 1.00 93.81 90 ALA A C 1
ATOM 726 O O . ALA A 1 90 ? -10.400 -1.629 19.208 1.00 93.81 90 ALA A O 1
ATOM 727 N N . PHE A 1 91 ? -8.249 -1.081 19.495 1.00 93.06 91 PHE A N 1
ATOM 728 C CA . PHE A 1 91 ? -7.740 -2.455 19.447 1.00 93.06 91 PHE A CA 1
ATOM 729 C C . PHE A 1 91 ? -8.239 -3.312 20.609 1.00 93.06 91 PHE A C 1
ATOM 731 O O . PHE A 1 91 ? -8.614 -4.467 20.403 1.00 93.06 91 PHE A O 1
ATOM 738 N N . ASN A 1 92 ? -8.259 -2.739 21.814 1.00 93.62 92 ASN A N 1
ATOM 739 C CA . ASN A 1 92 ? -8.502 -3.480 23.051 1.00 93.62 92 ASN A CA 1
ATOM 740 C C . ASN A 1 92 ? -9.953 -3.397 23.546 1.00 93.62 92 ASN A C 1
ATOM 742 O O . ASN A 1 92 ? -10.422 -4.306 24.223 1.00 93.62 92 ASN A O 1
ATOM 746 N N . SER A 1 93 ? -10.667 -2.319 23.212 1.00 93.62 93 SER A N 1
ATOM 747 C CA . SER A 1 93 ? -11.979 -1.990 23.780 1.00 93.62 93 SER A CA 1
ATOM 748 C C . SER A 1 93 ? -12.916 -1.370 22.737 1.00 93.62 93 SER A C 1
ATOM 750 O O . SER A 1 93 ? -13.586 -0.373 23.017 1.00 93.62 93 SER A O 1
ATOM 752 N N . TYR A 1 94 ? -12.968 -1.951 21.537 1.00 93.06 94 TYR A N 1
ATOM 753 C CA . TYR A 1 94 ? -13.751 -1.451 20.399 1.00 93.06 94 TYR A CA 1
ATOM 754 C C . TYR A 1 94 ? -15.209 -1.110 20.749 1.00 93.06 94 TYR A C 1
ATOM 756 O O . TYR A 1 94 ? -15.667 -0.001 20.496 1.00 93.06 94 TYR A O 1
ATOM 764 N N . GLU A 1 95 ? -15.898 -2.014 21.447 1.00 92.69 95 GLU A N 1
ATOM 765 C CA . GLU A 1 95 ? -17.311 -1.865 21.839 1.00 92.69 95 GLU A CA 1
ATOM 766 C C . GLU A 1 95 ? -17.566 -0.677 22.792 1.00 92.69 95 GLU A C 1
ATOM 768 O O . GLU A 1 95 ? -18.702 -0.261 23.003 1.00 92.69 95 GLU A O 1
ATOM 773 N N . SER A 1 96 ? -16.509 -0.120 23.397 1.00 93.75 96 SER A N 1
ATOM 774 C CA . SER A 1 96 ? -16.592 1.046 24.288 1.00 93.75 96 SER A CA 1
ATOM 775 C C . SER A 1 96 ? -16.396 2.385 23.567 1.00 93.75 96 SER A C 1
ATOM 777 O O . SER A 1 96 ? -16.443 3.446 24.202 1.00 93.75 96 SER A O 1
ATOM 779 N N . LEU A 1 97 ? -16.111 2.362 22.261 1.00 94.19 97 LEU A N 1
ATOM 780 C CA . LEU A 1 97 ? -15.874 3.568 21.479 1.00 94.19 97 LEU A CA 1
ATOM 781 C C . LEU A 1 97 ? -17.196 4.324 21.250 1.00 94.19 97 LEU A C 1
ATOM 783 O O . LEU A 1 97 ? -18.170 3.742 20.770 1.00 94.19 97 LEU A O 1
ATOM 787 N N . PRO A 1 98 ? -17.256 5.639 21.527 1.00 95.62 98 PRO A N 1
ATOM 788 C CA . PRO A 1 98 ? -18.359 6.464 21.064 1.00 95.62 98 PRO A CA 1
ATOM 789 C C . PRO A 1 98 ? -18.364 6.547 19.524 1.00 95.62 98 PRO A C 1
ATOM 791 O O . PRO A 1 98 ? -17.311 6.413 18.893 1.00 95.62 98 PRO A O 1
ATOM 794 N N . PRO A 1 99 ? -19.514 6.861 18.898 1.00 93.94 99 PRO A N 1
ATOM 795 C CA . PRO A 1 99 ? -19.643 6.888 17.437 1.00 93.94 99 PRO A CA 1
ATOM 796 C C . PRO A 1 99 ? -18.618 7.773 16.709 1.00 93.94 99 PRO A C 1
ATOM 798 O O . PRO A 1 99 ? -18.172 7.436 15.615 1.00 93.94 99 PRO A O 1
ATOM 801 N N . GLU A 1 100 ? -18.214 8.896 17.309 1.00 94.06 100 GLU A N 1
ATOM 802 C CA . GLU A 1 100 ? -17.185 9.780 16.745 1.00 94.06 100 GLU A CA 1
ATOM 803 C C . GLU A 1 100 ? -15.808 9.100 16.679 1.00 94.06 100 GLU A C 1
ATOM 805 O O . GLU A 1 100 ? -15.102 9.199 15.673 1.00 94.06 100 GLU A O 1
ATOM 810 N N . GLU A 1 101 ? -15.430 8.378 17.734 1.00 94.38 101 GLU A N 1
ATOM 811 C CA . GLU A 1 101 ? -14.165 7.648 17.789 1.00 94.38 101 GLU A CA 1
ATOM 812 C C . GLU A 1 101 ? -14.174 6.460 16.820 1.00 94.38 101 GLU A C 1
ATOM 814 O O . GLU A 1 101 ? -13.182 6.254 16.121 1.00 94.38 101 GLU A O 1
ATOM 819 N N . VAL A 1 102 ? -15.306 5.753 16.687 1.00 95.00 102 VAL A N 1
ATOM 820 C CA . VAL A 1 102 ? -15.492 4.712 15.656 1.00 95.00 102 VAL A CA 1
ATOM 821 C C . VAL A 1 102 ? -15.300 5.296 14.258 1.00 95.00 102 VAL A C 1
ATOM 823 O O . VAL A 1 102 ? -14.583 4.722 13.440 1.00 95.00 102 VAL A O 1
ATOM 826 N N . TYR A 1 103 ? -15.887 6.463 13.977 1.00 93.19 103 TYR A N 1
ATOM 827 C CA . TYR A 1 103 ? -15.731 7.131 12.686 1.00 93.19 103 TYR A CA 1
ATOM 828 C C . TYR A 1 103 ? -14.270 7.506 12.399 1.00 93.19 103 TYR A C 1
ATOM 830 O O . TYR A 1 103 ? -13.760 7.223 11.313 1.00 93.19 103 TYR A O 1
ATOM 838 N N . ARG A 1 104 ? -13.566 8.097 13.373 1.00 92.06 104 ARG A N 1
ATOM 839 C CA . ARG A 1 104 ? -12.142 8.447 13.233 1.00 92.06 104 ARG A CA 1
ATOM 840 C C . ARG A 1 104 ? -11.280 7.210 13.008 1.00 92.06 104 ARG A C 1
ATOM 842 O O . ARG A 1 104 ? -10.486 7.186 12.068 1.00 92.06 104 ARG A O 1
ATOM 849 N N . PHE A 1 105 ? -11.479 6.176 13.820 1.00 93.25 105 PHE A N 1
ATOM 850 C CA . PHE A 1 105 ? -10.792 4.899 13.676 1.00 93.25 105 PHE A CA 1
ATOM 851 C C . PHE A 1 105 ? -11.039 4.287 12.295 1.00 93.25 105 PHE A C 1
ATOM 853 O O . PHE A 1 105 ? -10.095 3.874 11.619 1.00 93.25 105 PHE A O 1
ATOM 860 N N . ARG A 1 106 ? -12.292 4.324 11.823 1.00 93.50 106 ARG A N 1
ATOM 861 C CA . ARG A 1 106 ? -12.658 3.822 10.502 1.00 93.50 106 ARG A CA 1
ATOM 862 C C . ARG A 1 106 ? -11.879 4.512 9.390 1.00 93.50 106 ARG A C 1
ATOM 864 O O . ARG A 1 106 ? -11.388 3.826 8.499 1.00 93.50 106 ARG A O 1
ATOM 871 N N . LEU A 1 107 ? -11.773 5.841 9.422 1.00 91.12 107 LEU A N 1
ATOM 872 C CA . LEU A 1 107 ? -11.040 6.597 8.402 1.00 91.12 107 LEU A CA 1
ATOM 873 C C . LEU A 1 107 ? -9.546 6.265 8.398 1.00 91.12 107 LEU A C 1
ATOM 875 O O . LEU A 1 107 ? -8.955 6.141 7.324 1.00 91.12 107 LEU A O 1
ATOM 879 N N . MET A 1 108 ? -8.949 6.090 9.580 1.00 89.62 108 MET A N 1
ATOM 880 C CA . MET A 1 108 ? -7.550 5.676 9.707 1.00 89.62 108 MET A CA 1
ATOM 881 C C . MET A 1 108 ? -7.348 4.293 9.073 1.00 89.62 108 MET A C 1
ATOM 883 O O . MET A 1 108 ? -6.553 4.137 8.146 1.00 89.62 108 MET A O 1
ATOM 887 N N . TYR A 1 109 ? -8.135 3.300 9.490 1.00 90.56 109 TYR A N 1
ATOM 888 C CA . TYR A 1 109 ? -8.005 1.925 9.001 1.00 90.56 109 TYR A CA 1
ATOM 889 C C . TYR A 1 109 ? -8.395 1.753 7.528 1.00 90.56 109 TYR A C 1
ATOM 891 O O . TYR A 1 109 ? -7.785 0.949 6.824 1.00 90.56 109 TYR A O 1
ATOM 899 N N . GLN A 1 110 ? -9.326 2.560 7.015 1.00 91.94 110 GLN A N 1
ATOM 900 C CA . GLN A 1 110 ? -9.720 2.522 5.605 1.00 91.94 110 GLN A CA 1
ATOM 901 C C . GLN A 1 110 ? -8.539 2.818 4.681 1.00 91.94 110 GLN A C 1
ATOM 903 O O . GLN A 1 110 ? -8.367 2.142 3.667 1.00 91.94 110 GLN A O 1
ATOM 908 N N . GLN A 1 111 ? -7.701 3.796 5.034 1.00 87.38 111 GLN A N 1
ATOM 909 C CA . GLN A 1 111 ? -6.516 4.121 4.239 1.00 87.38 111 GLN A CA 1
ATOM 910 C C . GLN A 1 111 ? -5.496 2.982 4.244 1.00 87.38 111 GLN A C 1
ATOM 912 O O . GLN A 1 111 ? -4.910 2.674 3.206 1.00 87.38 111 GLN A O 1
ATOM 917 N N . MET A 1 112 ? -5.333 2.302 5.382 1.00 88.56 112 MET A N 1
ATOM 918 C CA . MET A 1 112 ? -4.472 1.124 5.472 1.00 88.56 112 MET A CA 1
ATOM 919 C C . MET A 1 112 ? -4.969 -0.008 4.562 1.00 88.56 112 MET A C 1
ATOM 921 O O . MET A 1 112 ? -4.178 -0.567 3.805 1.00 88.56 112 MET A O 1
ATOM 925 N N . TYR A 1 113 ? -6.269 -0.310 4.574 1.00 92.94 113 TYR A N 1
ATOM 926 C CA . TYR A 1 113 ? -6.852 -1.370 3.743 1.00 92.94 113 TYR A CA 1
ATOM 927 C C . TYR A 1 113 ? -6.753 -1.058 2.245 1.00 92.94 113 TYR A C 1
ATOM 929 O O . TYR A 1 113 ? -6.345 -1.914 1.461 1.00 92.94 113 TYR A O 1
ATOM 937 N N . LEU A 1 114 ? -7.055 0.180 1.839 1.00 91.12 114 LEU A N 1
ATOM 938 C CA . LEU A 1 114 ? -6.901 0.614 0.446 1.00 91.12 114 LEU A CA 1
ATOM 939 C C . LEU A 1 114 ? -5.447 0.528 -0.021 1.00 91.12 114 LEU A C 1
ATOM 941 O O . LEU A 1 114 ? -5.184 0.147 -1.163 1.00 91.12 114 LEU A O 1
ATOM 945 N N . HIS A 1 115 ? -4.496 0.845 0.859 1.00 87.75 115 HIS A N 1
ATOM 946 C CA . HIS A 1 115 ? -3.090 0.656 0.547 1.00 87.75 115 HIS A CA 1
ATOM 947 C C . HIS A 1 115 ? -2.766 -0.824 0.300 1.00 87.75 115 HIS A C 1
ATOM 949 O O . HIS A 1 115 ? -2.115 -1.135 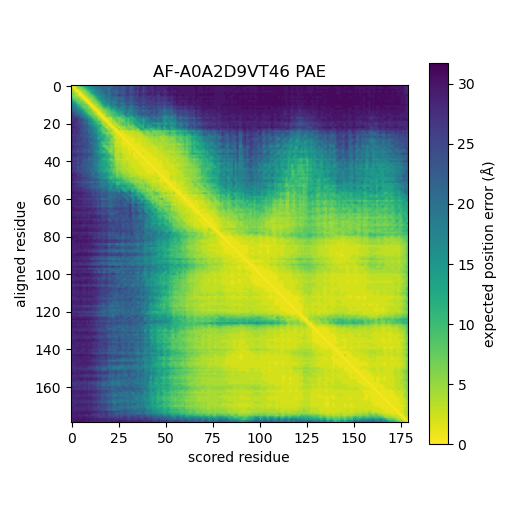-0.698 1.00 87.75 115 HIS A O 1
ATOM 955 N N . GLN A 1 116 ? -3.233 -1.735 1.160 1.00 89.88 116 GLN A N 1
ATOM 956 C CA . GLN A 1 116 ? -2.983 -3.166 0.972 1.00 89.88 116 GLN A CA 1
ATOM 957 C C . GLN A 1 116 ? -3.615 -3.700 -0.314 1.00 89.88 116 GLN A C 1
ATOM 959 O O . GLN A 1 116 ? -2.954 -4.417 -1.059 1.00 89.88 116 GLN A O 1
ATOM 964 N N . LEU A 1 117 ? -4.834 -3.273 -0.649 1.00 91.75 117 LEU A N 1
ATOM 965 C CA . LEU A 1 117 ? -5.464 -3.615 -1.926 1.00 91.75 117 LEU A CA 1
ATOM 966 C C . LEU A 1 117 ? -4.618 -3.162 -3.127 1.00 91.75 117 LEU A C 1
ATOM 968 O O . LEU A 1 117 ? -4.416 -3.919 -4.076 1.00 91.75 117 LEU A O 1
ATOM 972 N N . ASN A 1 118 ? -4.096 -1.935 -3.090 1.00 88.12 118 ASN A N 1
ATOM 973 C CA . ASN A 1 118 ? -3.251 -1.418 -4.165 1.00 88.12 118 ASN A CA 1
ATOM 974 C C . ASN A 1 118 ? -1.924 -2.180 -4.264 1.00 88.12 118 ASN A C 1
ATOM 976 O O . ASN A 1 118 ? -1.518 -2.560 -5.361 1.00 88.12 118 ASN A O 1
ATOM 980 N N . ALA A 1 119 ? -1.262 -2.444 -3.135 1.00 86.81 119 ALA A N 1
ATOM 981 C CA . ALA A 1 119 ? -0.014 -3.202 -3.112 1.00 86.81 119 ALA A CA 1
ATOM 982 C C . ALA A 1 119 ? -0.205 -4.653 -3.593 1.00 86.81 119 ALA A C 1
ATOM 984 O O . ALA A 1 119 ? 0.678 -5.188 -4.269 1.00 86.81 119 ALA A O 1
ATOM 985 N N . TRP A 1 120 ? -1.361 -5.261 -3.307 1.00 89.69 120 TRP A N 1
ATOM 986 C CA . TRP A 1 120 ? -1.736 -6.588 -3.795 1.00 89.69 120 TRP A CA 1
ATOM 987 C C . TRP A 1 120 ? -1.887 -6.598 -5.317 1.00 89.69 120 TRP A C 1
ATOM 989 O O . TRP A 1 120 ? -1.236 -7.380 -6.007 1.00 89.69 120 TRP A O 1
ATOM 999 N N . ARG A 1 121 ? -2.664 -5.654 -5.862 1.00 86.62 121 ARG A N 1
ATOM 1000 C CA . ARG A 1 121 ? -2.894 -5.520 -7.312 1.00 86.62 121 ARG A CA 1
ATOM 1001 C C . ARG A 1 121 ? -1.622 -5.231 -8.102 1.00 86.62 121 ARG A C 1
ATOM 1003 O O . ARG A 1 121 ? -1.479 -5.696 -9.229 1.00 86.62 121 ARG A O 1
ATOM 1010 N N . LEU A 1 122 ? -0.691 -4.490 -7.505 1.00 85.00 122 LEU A N 1
ATOM 1011 C CA . LEU A 1 122 ? 0.625 -4.220 -8.086 1.00 85.00 122 LEU A CA 1
ATOM 1012 C C . LEU A 1 122 ? 1.601 -5.395 -7.950 1.00 85.00 122 LEU A C 1
ATOM 1014 O O . LEU A 1 122 ? 2.720 -5.297 -8.447 1.00 85.00 122 LEU A O 1
ATOM 1018 N N . LYS A 1 123 ? 1.208 -6.487 -7.277 1.00 85.19 123 LYS A N 1
ATOM 1019 C CA . LYS A 1 123 ? 2.074 -7.632 -6.964 1.00 85.19 123 LYS A CA 1
ATOM 1020 C C . LYS A 1 123 ? 3.417 -7.181 -6.386 1.00 85.19 123 LYS A C 1
ATOM 1022 O O . LYS A 1 123 ? 4.466 -7.665 -6.805 1.00 85.19 123 LYS A O 1
ATOM 1027 N N . ARG A 1 124 ? 3.389 -6.234 -5.434 1.00 79.38 124 ARG A N 1
ATOM 1028 C CA . ARG A 1 124 ? 4.591 -5.577 -4.875 1.00 79.38 124 ARG A CA 1
ATOM 1029 C C . ARG A 1 124 ? 5.688 -6.573 -4.489 1.00 79.38 124 ARG A C 1
ATOM 1031 O O . ARG A 1 124 ? 6.862 -6.317 -4.728 1.00 79.38 124 ARG A O 1
ATOM 1038 N N . ASP A 1 125 ? 5.291 -7.687 -3.883 1.00 75.56 125 ASP A N 1
ATOM 1039 C CA . ASP A 1 125 ? 6.194 -8.715 -3.356 1.00 75.56 125 ASP A CA 1
ATOM 1040 C C . ASP A 1 125 ? 6.305 -9.947 -4.287 1.00 75.56 125 ASP A C 1
ATOM 1042 O O . ASP A 1 125 ? 6.864 -10.977 -3.912 1.00 75.56 125 ASP A O 1
ATOM 1046 N N . GLY A 1 126 ? 5.794 -9.847 -5.521 1.00 79.25 126 GLY A N 1
ATOM 1047 C CA . GLY A 1 126 ? 5.744 -10.947 -6.481 1.00 79.25 126 GLY A CA 1
ATOM 1048 C C . GLY A 1 126 ? 4.898 -12.111 -5.967 1.00 79.25 126 GLY A C 1
ATOM 1049 O O . GLY A 1 126 ? 3.780 -11.906 -5.498 1.00 79.25 126 GLY A O 1
ATOM 1050 N N . ASP A 1 127 ? 5.452 -13.320 -6.051 1.00 81.00 127 ASP A N 1
ATOM 1051 C CA . ASP A 1 127 ? 4.787 -14.557 -5.625 1.00 81.00 127 ASP A CA 1
ATOM 1052 C C . ASP A 1 127 ? 5.069 -14.921 -4.148 1.00 81.00 127 ASP A C 1
ATOM 1054 O O . ASP A 1 127 ? 4.534 -15.907 -3.640 1.00 81.00 127 ASP A O 1
ATOM 1058 N N . ASP A 1 128 ? 5.905 -14.157 -3.426 1.00 84.88 128 ASP A N 1
ATOM 1059 C CA . ASP A 1 128 ? 6.212 -14.439 -2.016 1.00 84.88 128 ASP A CA 1
ATOM 1060 C C . ASP A 1 128 ? 5.132 -13.876 -1.078 1.00 84.88 128 ASP A C 1
ATOM 1062 O O . ASP A 1 128 ? 5.130 -12.703 -0.695 1.00 84.88 128 ASP A O 1
ATOM 1066 N N . LEU A 1 129 ? 4.219 -14.753 -0.657 1.00 88.56 129 LEU A N 1
ATOM 1067 C CA . LEU A 1 129 ? 3.113 -14.404 0.237 1.00 88.56 129 LEU A CA 1
ATOM 1068 C C . LEU A 1 129 ? 3.498 -14.339 1.725 1.00 88.56 129 LEU A C 1
ATOM 1070 O O . LEU A 1 129 ? 2.668 -13.955 2.550 1.00 88.56 129 LEU A O 1
ATOM 1074 N N . ARG A 1 130 ? 4.740 -14.657 2.117 1.00 89.19 130 ARG A N 1
ATOM 1075 C CA . ARG A 1 130 ? 5.130 -14.664 3.544 1.00 89.19 130 ARG A CA 1
ATOM 1076 C C . ARG A 1 130 ? 5.038 -13.278 4.172 1.00 89.19 130 ARG A C 1
ATOM 1078 O O . ARG A 1 130 ? 4.533 -13.130 5.282 1.00 89.19 130 ARG A O 1
ATOM 1085 N N . ARG A 1 131 ? 5.491 -12.246 3.450 1.00 86.56 131 ARG A N 1
ATOM 1086 C CA . ARG A 1 131 ? 5.390 -10.850 3.908 1.00 86.56 131 ARG A CA 1
ATOM 1087 C C . ARG A 1 131 ? 3.932 -10.396 3.996 1.00 86.56 131 ARG A C 1
ATOM 1089 O O . ARG A 1 131 ? 3.596 -9.626 4.895 1.00 86.56 131 ARG A O 1
ATOM 1096 N N . TRP A 1 132 ? 3.085 -10.859 3.078 1.00 89.94 132 TRP A N 1
ATOM 1097 C CA . TRP A 1 132 ? 1.650 -10.579 3.096 1.00 89.94 132 TRP A CA 1
ATOM 1098 C C . TRP A 1 132 ? 0.979 -11.166 4.327 1.00 89.94 132 TRP A C 1
ATOM 1100 O O . TRP A 1 132 ? 0.260 -10.446 5.015 1.00 89.94 132 TRP A O 1
ATOM 1110 N N . ARG A 1 133 ? 1.282 -12.428 4.644 1.00 91.94 133 ARG A N 1
ATOM 1111 C CA . ARG A 1 133 ? 0.747 -13.108 5.825 1.00 91.94 133 ARG A CA 1
ATOM 1112 C C . ARG A 1 133 ? 1.121 -1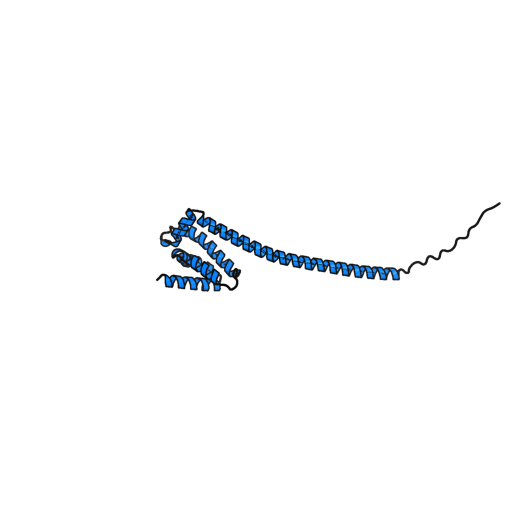2.371 7.109 1.00 91.94 133 ARG A C 1
ATOM 1114 O O . ARG A 1 133 ? 0.229 -11.954 7.832 1.00 91.94 133 ARG A O 1
ATOM 1121 N N . LEU A 1 134 ? 2.409 -12.080 7.313 1.00 91.19 134 LEU A N 1
ATOM 1122 C CA . LEU A 1 134 ? 2.880 -11.339 8.493 1.00 91.19 134 LEU A CA 1
ATOM 1123 C C . LEU A 1 134 ? 2.211 -9.965 8.653 1.00 91.19 134 LEU A C 1
ATOM 1125 O O . LEU A 1 134 ? 1.958 -9.511 9.768 1.00 91.19 134 LEU A O 1
ATOM 1129 N N . GLN A 1 135 ? 1.950 -9.267 7.543 1.00 90.50 135 GLN A N 1
ATOM 1130 C CA . GLN A 1 135 ? 1.265 -7.976 7.595 1.00 90.50 135 GLN A CA 1
ATOM 1131 C C . GLN A 1 135 ? -0.200 -8.124 7.988 1.00 90.50 135 GLN A C 1
ATOM 1133 O O . GLN A 1 135 ? -0.666 -7.371 8.839 1.00 90.50 135 GLN A O 1
ATOM 1138 N N . TRP A 1 136 ? -0.917 -9.071 7.390 1.00 93.75 136 TRP A N 1
ATOM 1139 C CA . TRP A 1 136 ? -2.332 -9.276 7.683 1.00 93.75 136 TRP A CA 1
ATOM 1140 C C . TRP A 1 136 ? -2.570 -9.866 9.073 1.00 93.75 136 TRP A C 1
ATOM 1142 O O . TRP A 1 136 ? -3.491 -9.421 9.748 1.00 93.75 136 TRP A O 1
ATOM 1152 N N . GLU A 1 137 ? -1.687 -10.742 9.553 1.00 94.31 137 GLU A N 1
ATOM 1153 C CA . GLU A 1 137 ? -1.688 -11.211 10.944 1.00 94.31 137 GLU A CA 1
ATOM 1154 C C . GLU A 1 137 ? -1.589 -10.036 11.925 1.00 94.31 137 GLU A C 1
ATOM 1156 O O . GLU A 1 137 ? -2.373 -9.959 12.861 1.00 94.31 137 GLU A O 1
ATOM 1161 N N . ARG A 1 138 ? -0.708 -9.057 11.670 1.00 90.31 138 ARG A N 1
ATOM 1162 C CA . ARG A 1 138 ? -0.613 -7.834 12.490 1.00 90.31 138 ARG A CA 1
ATOM 1163 C C . ARG A 1 138 ? -1.827 -6.910 12.338 1.00 90.31 138 ARG A C 1
ATOM 1165 O O . ARG A 1 138 ? -2.213 -6.219 13.278 1.00 90.31 138 ARG A O 1
ATOM 1172 N N . ILE A 1 139 ? -2.412 -6.845 11.143 1.00 92.38 139 ILE A N 1
ATOM 1173 C CA . ILE A 1 139 ? -3.615 -6.040 10.888 1.00 92.38 139 ILE A CA 1
ATOM 1174 C C . ILE A 1 139 ? -4.834 -6.631 11.595 1.00 92.38 139 ILE A C 1
ATOM 1176 O O . ILE A 1 139 ? -5.740 -5.871 11.900 1.00 92.38 139 ILE A O 1
ATOM 1180 N N . LEU A 1 140 ? -4.864 -7.937 11.858 1.00 94.44 140 LEU A N 1
ATOM 1181 C CA . LEU A 1 140 ? -5.988 -8.647 12.476 1.00 94.44 140 LEU A CA 1
ATOM 1182 C C . LEU A 1 140 ? -5.673 -9.171 13.889 1.00 94.44 140 LEU A C 1
ATOM 1184 O O . LEU A 1 140 ? -6.473 -9.903 14.465 1.00 94.44 140 LEU A O 1
ATOM 1188 N N . GLU A 1 141 ? -4.531 -8.787 14.458 1.00 92.12 141 GLU A N 1
ATOM 1189 C CA . GLU A 1 141 ? -4.000 -9.313 15.721 1.00 92.12 141 GLU A CA 1
ATOM 1190 C C . GLU A 1 141 ? -4.971 -9.102 16.893 1.00 92.12 141 GLU A C 1
ATOM 1192 O O . GLU A 1 141 ? -5.242 -10.003 17.687 1.00 92.12 141 GLU A O 1
ATOM 1197 N N . SER A 1 142 ? -5.536 -7.901 16.988 1.00 92.25 142 SER A N 1
ATOM 1198 C CA . SER A 1 142 ? -6.384 -7.480 18.100 1.00 92.25 142 SER A CA 1
ATOM 1199 C C . SER A 1 142 ? -7.876 -7.651 17.783 1.00 92.25 142 SER A C 1
ATOM 1201 O O . SER A 1 142 ? -8.293 -7.428 16.642 1.00 92.25 142 SER A O 1
ATOM 1203 N N . PRO A 1 143 ? -8.730 -7.945 18.786 1.00 90.81 143 PRO A N 1
ATOM 1204 C CA . PRO A 1 143 ? -10.175 -8.095 18.585 1.00 90.81 143 PRO A CA 1
ATOM 1205 C C . PRO A 1 143 ? -10.825 -6.893 17.892 1.00 90.81 143 PRO A C 1
ATOM 1207 O O . PRO A 1 143 ? -11.617 -7.055 16.968 1.00 90.81 143 PRO A O 1
ATOM 1210 N N . GLY A 1 144 ? -10.450 -5.668 18.268 1.00 92.06 144 GLY A N 1
ATOM 1211 C CA . GLY A 1 144 ? -11.003 -4.472 17.634 1.00 92.06 144 GLY A CA 1
ATOM 1212 C C . GLY A 1 144 ? -10.576 -4.264 16.182 1.00 92.06 144 GLY A C 1
ATOM 1213 O O . GLY A 1 144 ? -11.302 -3.651 15.400 1.00 92.06 144 GLY A O 1
ATOM 1214 N N . GLN A 1 145 ? -9.426 -4.809 15.782 1.00 93.50 145 GLN A N 1
ATOM 1215 C CA . GLN A 1 145 ? -9.027 -4.785 14.379 1.00 93.50 145 GLN A CA 1
ATOM 1216 C C . GLN A 1 145 ? -9.826 -5.802 13.549 1.00 93.50 145 GLN A C 1
ATOM 1218 O O . GLN A 1 145 ? -10.187 -5.516 12.408 1.00 93.50 145 GLN A O 1
ATOM 1223 N N . ARG A 1 146 ? -10.166 -6.955 14.136 1.00 94.62 146 ARG A N 1
ATOM 1224 C CA . ARG A 1 146 ? -11.080 -7.937 13.530 1.00 94.62 146 ARG A CA 1
ATOM 1225 C C . ARG A 1 146 ? -12.495 -7.377 13.377 1.00 94.62 146 ARG A C 1
ATOM 1227 O O . ARG A 1 146 ? -13.069 -7.485 12.296 1.00 94.62 146 ARG A O 1
ATOM 1234 N N . ARG A 1 147 ? -12.994 -6.630 14.370 1.00 94.19 147 ARG A N 1
ATOM 1235 C CA . ARG A 1 147 ? -14.254 -5.867 14.249 1.00 94.19 147 ARG A CA 1
ATOM 1236 C C . ARG A 1 147 ? -14.245 -4.883 13.084 1.00 94.19 147 ARG A C 1
ATOM 1238 O O . ARG A 1 147 ? -15.226 -4.790 12.353 1.00 94.19 147 ARG A O 1
ATOM 1245 N N . TYR A 1 148 ? -13.124 -4.200 12.840 1.00 94.81 148 TYR A N 1
ATOM 1246 C CA . TYR A 1 148 ? -13.011 -3.346 11.657 1.00 94.81 148 TYR A CA 1
ATOM 1247 C C . TYR A 1 148 ? -13.190 -4.130 10.350 1.00 94.81 148 TYR A C 1
ATOM 1249 O O . TYR A 1 148 ? -13.906 -3.662 9.461 1.00 94.81 148 TYR A O 1
ATOM 1257 N N . LEU A 1 149 ? -12.542 -5.295 10.218 1.00 95.12 149 LEU A N 1
ATOM 1258 C CA . LEU A 1 149 ? -12.691 -6.148 9.036 1.00 95.12 149 LEU A CA 1
ATOM 1259 C C . LEU A 1 149 ? -14.167 -6.502 8.825 1.00 95.12 149 LEU A C 1
ATOM 1261 O O . LEU A 1 149 ? -14.688 -6.281 7.733 1.00 95.12 149 LEU A O 1
ATOM 1265 N N . GLU A 1 150 ? -14.826 -6.986 9.877 1.00 93.88 150 GLU A N 1
ATOM 1266 C CA . GLU A 1 150 ? -16.229 -7.409 9.867 1.00 93.88 150 GLU A CA 1
ATOM 1267 C C . GLU A 1 150 ? -17.193 -6.287 9.465 1.00 93.88 150 GLU A C 1
ATOM 1269 O O . GLU A 1 150 ? -18.055 -6.503 8.614 1.00 93.88 150 GLU A O 1
ATOM 1274 N N . GLU A 1 151 ? -17.045 -5.096 10.047 1.00 94.12 151 GLU A N 1
ATOM 1275 C CA . GLU A 1 151 ? -17.996 -3.997 9.850 1.00 94.12 151 GLU A CA 1
ATOM 1276 C C . GLU A 1 151 ? -17.728 -3.165 8.590 1.00 94.12 151 GLU A C 1
ATOM 1278 O O . GLU A 1 151 ? -18.663 -2.676 7.951 1.00 94.12 151 GLU A O 1
ATOM 1283 N N . PHE A 1 152 ? -16.456 -2.962 8.232 1.00 94.56 152 PHE A N 1
ATOM 1284 C CA . PHE A 1 152 ? -16.068 -1.976 7.215 1.00 94.56 152 PHE A CA 1
ATOM 1285 C C . PHE A 1 152 ? -15.029 -2.472 6.211 1.00 94.56 152 PHE A C 1
ATOM 1287 O O . PHE A 1 152 ? -14.982 -1.953 5.094 1.00 94.56 152 PHE A O 1
ATOM 1294 N N . GLY A 1 153 ? -14.171 -3.418 6.595 1.00 93.12 153 GLY A N 1
ATOM 1295 C CA . GLY A 1 153 ? -13.035 -3.853 5.782 1.00 93.12 153 GLY A CA 1
ATOM 1296 C C . GLY A 1 153 ? -13.411 -4.803 4.645 1.00 93.12 153 GLY A C 1
ATOM 1297 O O . GLY A 1 153 ? -12.808 -4.718 3.573 1.00 93.12 153 GLY A O 1
ATOM 1298 N N . ARG A 1 154 ? -14.427 -5.656 4.843 1.00 94.81 154 ARG A N 1
ATOM 1299 C CA . ARG A 1 154 ? -14.897 -6.654 3.860 1.00 94.81 154 ARG A CA 1
ATOM 1300 C C . ARG A 1 154 ? -15.158 -6.076 2.461 1.00 94.81 154 ARG A C 1
ATOM 1302 O O . ARG A 1 154 ? -14.505 -6.532 1.524 1.00 94.81 154 ARG A O 1
ATOM 1309 N N . PRO A 1 155 ? -15.939 -4.988 2.295 1.00 95.31 155 PRO A N 1
ATOM 1310 C CA . PRO A 1 155 ? -16.160 -4.386 0.978 1.00 95.31 155 PRO A CA 1
ATOM 1311 C C . PRO A 1 155 ? -14.890 -3.929 0.247 1.00 95.31 155 PRO A C 1
ATOM 1313 O O . PRO A 1 155 ? -14.925 -3.743 -0.965 1.00 95.31 155 PRO A O 1
ATOM 1316 N N . ILE A 1 156 ? -13.780 -3.686 0.959 1.00 94.50 156 ILE A N 1
ATOM 1317 C CA . ILE A 1 156 ? -12.507 -3.278 0.349 1.00 94.50 156 ILE A CA 1
ATOM 1318 C C . ILE A 1 156 ? -11.733 -4.500 -0.141 1.00 94.50 156 ILE A C 1
ATOM 1320 O O . ILE A 1 156 ? -11.227 -4.482 -1.262 1.00 94.50 156 ILE A O 1
ATOM 1324 N N . VAL A 1 157 ? -11.627 -5.547 0.680 1.00 94.88 157 VAL A N 1
ATOM 1325 C CA . VAL A 1 157 ? -10.887 -6.764 0.305 1.00 94.88 157 VAL A CA 1
ATOM 1326 C C . VAL A 1 157 ? -11.622 -7.562 -0.772 1.00 94.88 157 VAL A C 1
ATOM 1328 O O . VAL A 1 157 ? -10.977 -8.087 -1.670 1.00 94.88 157 VAL A O 1
ATOM 1331 N N . GLU A 1 158 ? -12.958 -7.533 -0.784 1.00 95.50 158 GLU A N 1
ATOM 1332 C CA . GLU A 1 158 ? -13.809 -8.152 -1.814 1.00 95.50 158 GLU A CA 1
ATOM 1333 C C . GLU A 1 158 ? -13.612 -7.557 -3.222 1.00 95.50 158 GLU A C 1
ATOM 1335 O O . GLU A 1 158 ? -14.005 -8.166 -4.218 1.00 95.50 158 GLU A O 1
ATOM 1340 N N . LEU A 1 159 ? -12.966 -6.389 -3.343 1.00 94.69 159 LEU A N 1
ATOM 1341 C CA . LEU A 1 159 ? -12.601 -5.809 -4.641 1.00 94.69 159 LEU A CA 1
ATOM 1342 C C . LEU A 1 159 ? -11.547 -6.635 -5.398 1.00 94.69 159 LEU A C 1
ATOM 1344 O O . LEU A 1 159 ? -11.300 -6.361 -6.578 1.00 94.69 159 LEU A O 1
ATOM 1348 N N . ASP A 1 160 ? -10.889 -7.586 -4.736 1.00 94.88 160 ASP A N 1
ATOM 1349 C CA . ASP A 1 160 ? -9.997 -8.565 -5.348 1.00 94.88 160 ASP A CA 1
ATOM 1350 C C . ASP A 1 160 ? -10.234 -9.948 -4.711 1.00 94.88 160 ASP A C 1
ATOM 1352 O O . ASP A 1 160 ? -9.910 -10.134 -3.539 1.00 94.88 160 ASP A O 1
ATOM 1356 N N . PRO A 1 161 ? -10.783 -10.933 -5.449 1.00 94.12 161 PRO A N 1
ATOM 1357 C CA . PRO A 1 161 ? -11.109 -12.241 -4.879 1.00 94.12 161 PRO A CA 1
ATOM 1358 C C . PRO A 1 161 ? -9.908 -12.955 -4.249 1.00 94.12 161 PRO A C 1
ATOM 1360 O O . PRO A 1 161 ? -10.049 -13.581 -3.206 1.00 94.12 161 PRO A O 1
ATOM 1363 N N . GLY A 1 162 ? -8.714 -12.817 -4.839 1.00 93.25 162 GLY A N 1
ATOM 1364 C CA . GLY A 1 162 ? -7.508 -13.451 -4.310 1.00 93.25 162 GLY A CA 1
ATOM 1365 C C . GLY A 1 162 ? -7.069 -12.841 -2.981 1.00 93.25 162 GLY A C 1
ATOM 1366 O O . GLY A 1 162 ? -6.657 -13.569 -2.081 1.00 93.25 162 GLY A O 1
ATOM 1367 N N . LEU A 1 163 ? -7.190 -11.517 -2.840 1.00 94.12 163 LEU A N 1
ATOM 1368 C CA . LEU A 1 163 ? -6.947 -10.851 -1.562 1.00 94.12 163 LEU A CA 1
ATOM 1369 C C . LEU A 1 163 ? -7.998 -11.251 -0.527 1.00 94.12 163 LEU A C 1
ATOM 1371 O O . LEU A 1 163 ? -7.642 -11.525 0.614 1.00 94.12 163 LEU A O 1
ATOM 1375 N N . ASN A 1 164 ? -9.273 -11.275 -0.915 1.00 96.00 164 ASN A N 1
ATOM 1376 C CA . ASN A 1 164 ? -10.362 -11.647 -0.021 1.00 96.00 164 ASN A CA 1
ATOM 1377 C C . ASN A 1 164 ? -10.157 -13.045 0.569 1.00 96.00 164 ASN A C 1
ATOM 1379 O O . ASN A 1 164 ? -10.178 -13.191 1.787 1.00 96.00 164 ASN A O 1
ATOM 1383 N N . ASP A 1 165 ? -9.901 -14.041 -0.280 1.00 95.56 165 ASP A N 1
ATOM 1384 C CA . ASP A 1 165 ? -9.691 -15.422 0.160 1.00 95.56 165 ASP A CA 1
ATOM 1385 C C . ASP A 1 165 ? -8.483 -15.522 1.106 1.00 95.56 165 ASP A C 1
ATOM 1387 O O . ASP A 1 165 ? -8.558 -16.168 2.149 1.00 95.56 165 ASP A O 1
ATOM 1391 N N . PHE A 1 166 ? -7.395 -14.810 0.790 1.00 94.88 166 PHE A N 1
ATOM 1392 C CA . PHE A 1 166 ? -6.186 -14.769 1.615 1.00 94.88 166 PHE A CA 1
ATOM 1393 C C . PHE A 1 166 ? -6.418 -14.136 2.995 1.00 94.88 166 PHE A C 1
ATOM 1395 O O . PHE A 1 166 ? -5.924 -14.629 4.007 1.00 94.88 166 PHE A O 1
ATOM 1402 N N . VAL A 1 167 ? -7.154 -13.024 3.046 1.00 95.75 167 VAL A N 1
ATOM 1403 C CA . VAL A 1 167 ? -7.467 -12.328 4.302 1.00 95.75 167 VAL A CA 1
ATOM 1404 C C . VAL A 1 167 ? -8.448 -13.136 5.142 1.00 95.75 167 VAL A C 1
ATOM 1406 O O . VAL A 1 167 ? -8.283 -13.208 6.358 1.00 95.75 167 VAL A O 1
ATOM 1409 N N . GLU A 1 168 ? -9.440 -13.762 4.509 1.00 95.69 168 GLU A N 1
ATOM 1410 C CA . GLU A 1 168 ? -10.428 -14.582 5.203 1.00 95.69 168 GLU A CA 1
ATOM 1411 C C . GLU A 1 168 ? -9.790 -15.828 5.822 1.00 95.69 168 GLU A C 1
ATOM 1413 O O . GLU A 1 168 ? -10.107 -16.161 6.960 1.00 95.69 168 GLU A O 1
ATOM 1418 N N . GLU A 1 169 ? -8.844 -16.473 5.132 1.00 95.75 169 GLU A N 1
ATOM 1419 C CA . GLU A 1 169 ? -8.064 -17.585 5.689 1.00 95.75 169 GLU A CA 1
ATOM 1420 C C . GLU A 1 169 ? -7.380 -17.179 7.004 1.00 95.75 169 GLU A C 1
ATOM 1422 O O . GLU A 1 169 ? -7.564 -17.835 8.030 1.00 95.75 169 GLU A O 1
ATOM 1427 N N . ILE A 1 170 ? -6.664 -16.049 7.004 1.00 95.19 170 ILE A N 1
ATOM 1428 C CA . ILE A 1 170 ? -5.967 -15.533 8.193 1.00 95.19 170 ILE A CA 1
ATOM 1429 C C . ILE A 1 170 ? -6.962 -15.163 9.298 1.00 95.19 170 ILE A C 1
ATOM 1431 O O . ILE A 1 170 ? -6.732 -15.468 10.468 1.00 95.19 170 ILE A O 1
ATOM 1435 N N . TYR A 1 171 ? -8.073 -14.512 8.948 1.00 95.44 171 TYR A N 1
ATOM 1436 C CA . TYR A 1 171 ? -9.114 -14.152 9.908 1.00 95.44 171 TYR A CA 1
ATOM 1437 C C . TYR A 1 171 ? -9.681 -15.391 10.615 1.00 95.44 171 TYR A C 1
ATOM 1439 O O . TYR A 1 171 ? -9.733 -15.419 11.844 1.00 95.44 171 TYR A O 1
ATOM 1447 N N . GLN A 1 172 ? -10.042 -16.432 9.860 1.00 94.25 172 GLN A N 1
ATOM 1448 C CA . GLN A 1 172 ? -10.587 -17.675 10.412 1.00 94.25 172 GLN A CA 1
ATOM 1449 C C . GLN A 1 172 ? -9.564 -18.414 11.284 1.00 94.25 172 GLN A C 1
ATOM 1451 O O . GLN A 1 172 ? -9.913 -18.920 12.352 1.00 94.25 172 GLN A O 1
ATOM 1456 N N . GLU A 1 173 ? -8.291 -18.446 10.878 1.00 93.38 173 GLU A N 1
ATOM 1457 C CA . GLU A 1 173 ? -7.210 -19.015 11.689 1.00 93.38 173 GLU A CA 1
ATOM 1458 C C . GLU A 1 173 ? -7.076 -18.296 13.038 1.00 93.38 173 GLU A C 1
ATOM 1460 O O . GLU A 1 173 ? -7.028 -18.955 14.080 1.00 93.38 173 GLU A O 1
ATOM 1465 N N . LEU A 1 174 ? -7.069 -16.960 13.040 1.00 92.00 174 LEU A N 1
ATOM 1466 C CA . LEU A 1 174 ? -6.949 -16.157 14.259 1.00 92.00 174 LEU A CA 1
ATOM 1467 C C . LEU A 1 174 ? -8.187 -16.257 15.160 1.00 92.00 174 LEU A C 1
ATOM 1469 O O . LEU A 1 174 ? -8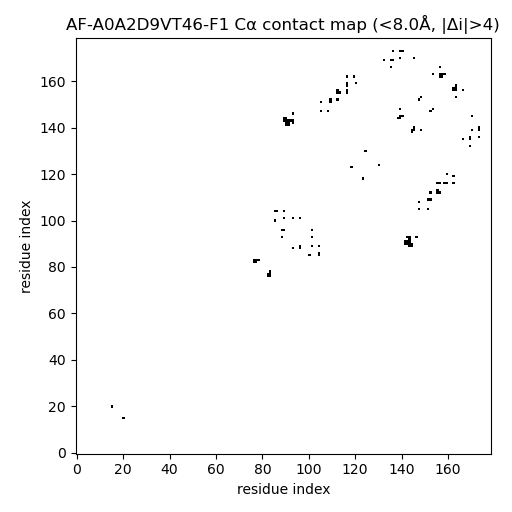.041 -16.356 16.378 1.00 92.00 174 LEU A O 1
ATOM 1473 N N . GLU A 1 175 ? -9.394 -16.278 14.589 1.00 88.50 175 GLU A N 1
ATOM 1474 C CA . GLU A 1 175 ? -10.629 -16.520 15.347 1.00 88.50 175 GLU A CA 1
ATOM 1475 C C . GLU A 1 175 ? -10.613 -17.903 16.004 1.00 88.50 175 GLU A C 1
ATOM 1477 O O . GLU A 1 175 ? -10.926 -18.028 17.185 1.00 88.50 175 GLU A O 1
ATOM 1482 N N . SER A 1 176 ? -10.169 -18.938 15.284 1.00 87.69 176 SER A N 1
ATOM 1483 C CA . SER A 1 176 ? -10.116 -20.305 15.819 1.00 87.69 176 SER A CA 1
ATOM 1484 C C . SER A 1 176 ? -9.134 -20.472 16.986 1.00 87.69 176 SER A C 1
ATOM 1486 O O . SER A 1 176 ? -9.357 -21.310 17.857 1.00 87.69 176 SER A O 1
ATOM 1488 N N . GLN A 1 177 ? -8.063 -19.672 17.020 1.00 81.25 177 GLN A N 1
ATOM 1489 C CA . GLN A 1 177 ? -7.055 -19.676 18.086 1.00 81.25 177 GLN A CA 1
ATOM 1490 C C . GLN A 1 177 ? -7.460 -18.828 19.298 1.00 81.25 177 GLN A C 1
ATOM 1492 O O . GLN A 1 177 ? -6.871 -18.972 20.368 1.00 81.25 177 GLN A O 1
ATOM 1497 N N . ALA A 1 178 ? -8.435 -17.931 19.135 1.00 68.94 178 ALA A N 1
ATOM 1498 C CA . ALA A 1 178 ? -8.934 -17.067 20.199 1.00 68.94 178 ALA A CA 1
ATOM 1499 C C . ALA A 1 178 ? -10.010 -17.737 21.084 1.00 68.94 178 ALA A C 1
ATOM 1501 O O . ALA A 1 178 ? -10.476 -17.100 22.033 1.00 68.94 178 ALA A O 1
ATOM 1502 N N . ILE A 1 179 ? -10.401 -18.982 20.767 1.00 52.09 179 ILE A N 1
ATOM 1503 C CA . ILE A 1 179 ? -11.396 -19.806 21.483 1.00 52.09 179 ILE A CA 1
ATOM 1504 C C . ILE A 1 179 ? -10.741 -20.632 22.594 1.00 52.09 179 ILE A C 1
ATOM 1506 O O . ILE A 1 179 ? -9.701 -21.277 22.334 1.00 52.09 179 ILE A O 1
#